Protein AF-A0A7K2YDE8-F1 (afdb_monomer)

pLDDT: mean 92.23, std 8.86, range [54.91, 98.62]

Solvent-accessible surface area (backbone atoms only — not comparable to full-atom values): 12161 Å² total; per-residue (Å²): 70,29,37,32,41,30,60,31,26,63,65,57,52,50,52,52,51,59,72,67,40,95,72,55,46,80,62,51,34,73,16,27,36,48,25,73,54,27,22,25,40,11,14,46,52,72,40,46,54,45,41,49,52,49,39,43,76,72,72,40,53,72,43,79,48,102,54,92,46,15,56,18,11,78,86,33,40,72,53,20,57,56,43,38,61,56,46,72,77,50,91,60,74,79,74,95,57,95,51,73,30,39,65,75,30,36,69,56,57,98,40,45,68,51,39,49,56,48,60,16,47,42,53,25,38,36,34,30,42,34,56,25,53,52,44,42,43,77,71,67,56,42,75,45,75,36,89,50,92,28,54,64,66,40,49,34,50,45,65,57,52,56,92,55,90,64,48,69,39,45,40,24,51,88,93,58,58,57,68,62,35,36,52,49,33,51,50,54,39,42,75,72,67,45,92,70,71,67,64,69,82,38,62,94,77,60,85,78,82,85,70,71,84,69,85,75,74,97,118

Foldseek 3Di:
DWKKKKQAAPVLLVVLQVVVDPPLQPFKDQQERLARRITMIFGDPVNVVSSQVSRVVVVIDMGTDPDPHRWQAPRCQVQLVVQLVVCVVDDDDADPDFDADQQVLGTQDRDSVSNSNSVSCNRNHHGNNLSNLVVCVVVPAAEAEADDAACSNVVSNCRSQPPHHHHYAYQHHPPDDNVVSNVVSLVSCVVVVHDDDPVVVCVPPDDDDPPPDDDDPPD

Nearest PDB structures (foldseek):
  7vee-assembly1_A  TM=9.260E-01  e=1.633E-12  Streptomyces graminofaciens
  5ydl-assembly1_A  TM=9.220E-01  e=1.157E-11  Streptomyces sp. CNQ431
  5bp1-assembly1_A  TM=8.857E-01  e=1.230E-11  Mycolicibacterium smegmatis MC2 155
  7vt1-assembly1_A  TM=8.321E-01  e=1.708E-10  Streptomyces albus subsp. albus
  4rl1-assembly1_A  TM=8.588E-01  e=8.911E-10  Streptomyces avermitilis MA-4680 = NBRC 14893

Structure (mmCIF, N/CA/C/O backbone):
data_AF-A0A7K2YDE8-F1
#
_entry.id   AF-A0A7K2YDE8-F1
#
loop_
_atom_site.group_PDB
_atom_site.id
_atom_site.type_symbol
_atom_site.label_atom_id
_atom_site.label_alt_id
_atom_site.label_comp_id
_atom_site.label_asym_id
_atom_site.label_entity_id
_atom_site.label_seq_id
_atom_site.pdbx_PDB_ins_code
_atom_site.Cartn_x
_atom_site.Cartn_y
_atom_site.Cartn_z
_atom_site.occupancy
_atom_site.B_iso_or_equiv
_atom_site.auth_seq_id
_atom_site.auth_comp_id
_atom_site.auth_asym_id
_atom_site.auth_atom_id
_atom_site.pdbx_PDB_model_num
ATOM 1 N N . GLY A 1 1 ? -1.515 12.221 16.363 1.00 86.56 1 GLY A N 1
ATOM 2 C CA . GLY A 1 1 ? -2.138 10.887 16.240 1.00 86.56 1 GLY A CA 1
ATOM 3 C C . GLY A 1 1 ? -1.062 9.851 15.997 1.00 86.56 1 GLY A C 1
ATOM 4 O O . GLY A 1 1 ? 0.064 10.243 15.720 1.00 86.56 1 GLY A O 1
ATOM 5 N N . THR A 1 2 ? -1.392 8.568 16.107 1.00 93.81 2 THR A N 1
ATOM 6 C CA . THR A 1 2 ? -0.459 7.451 15.880 1.00 93.81 2 THR A CA 1
ATOM 7 C C . THR A 1 2 ? -1.145 6.317 15.111 1.00 93.81 2 THR A C 1
ATOM 9 O O . THR A 1 2 ? -2.323 6.430 14.767 1.00 93.81 2 THR A O 1
ATOM 12 N N . MET A 1 3 ? -0.406 5.249 14.812 1.00 97.38 3 MET A N 1
ATOM 13 C CA . MET A 1 3 ? -0.888 4.079 14.079 1.00 97.38 3 MET A CA 1
ATOM 14 C C . MET A 1 3 ? -0.351 2.778 14.687 1.00 97.38 3 MET A C 1
ATOM 16 O O . MET A 1 3 ? 0.750 2.745 15.244 1.00 97.38 3 MET A O 1
ATOM 20 N N . ALA A 1 4 ? -1.093 1.684 14.519 1.00 97.50 4 ALA A N 1
ATOM 21 C CA . ALA A 1 4 ? -0.657 0.344 14.904 1.00 97.50 4 ALA A CA 1
ATOM 22 C C . ALA A 1 4 ? -1.020 -0.688 13.830 1.00 97.50 4 ALA A C 1
ATOM 24 O O . ALA A 1 4 ? -2.122 -0.673 13.288 1.00 97.50 4 ALA A O 1
ATOM 25 N N . ALA A 1 5 ? -0.090 -1.592 13.524 1.00 97.75 5 ALA A N 1
ATOM 26 C CA . ALA A 1 5 ? -0.341 -2.749 12.677 1.00 97.75 5 ALA A CA 1
ATOM 27 C C . ALA A 1 5 ? -0.925 -3.891 13.511 1.00 97.75 5 ALA A C 1
ATOM 29 O O . ALA A 1 5 ? -0.425 -4.197 14.592 1.00 97.75 5 ALA A O 1
ATOM 30 N N . VAL A 1 6 ? -1.951 -4.537 12.977 1.00 98.25 6 VAL A N 1
ATOM 31 C CA . VAL A 1 6 ? -2.693 -5.634 13.588 1.00 98.25 6 VAL A CA 1
ATOM 32 C C . VAL A 1 6 ? -2.600 -6.838 12.660 1.00 98.25 6 VAL A C 1
ATOM 34 O O . VAL A 1 6 ? -2.915 -6.737 11.473 1.00 98.25 6 VAL A O 1
ATOM 37 N N . GLY A 1 7 ? -2.145 -7.970 13.190 1.00 97.94 7 GLY A N 1
ATOM 38 C CA . GLY A 1 7 ? -2.069 -9.246 12.477 1.00 97.94 7 GLY A CA 1
ATOM 39 C C . GLY A 1 7 ? -3.437 -9.916 12.385 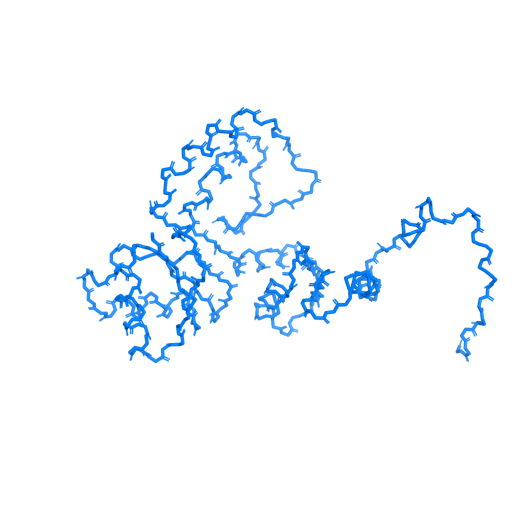1.00 97.94 7 GLY A C 1
ATOM 40 O O . GLY A 1 7 ? -3.649 -10.948 13.015 1.00 97.94 7 GLY A O 1
ATOM 41 N N . ALA A 1 8 ? -4.375 -9.277 11.688 1.00 97.69 8 ALA A N 1
ATOM 42 C CA . ALA A 1 8 ? -5.709 -9.789 11.407 1.00 97.69 8 ALA A CA 1
ATOM 43 C C . ALA A 1 8 ? -6.329 -9.093 10.182 1.00 97.69 8 ALA A C 1
ATOM 45 O O . ALA A 1 8 ? -5.904 -8.001 9.779 1.00 97.69 8 ALA A O 1
ATOM 46 N N . SER A 1 9 ? -7.369 -9.716 9.625 1.00 97.44 9 SER A N 1
ATOM 47 C CA . SER A 1 9 ? -8.207 -9.121 8.575 1.00 97.44 9 SER A CA 1
ATOM 48 C C . SER A 1 9 ? -8.927 -7.860 9.059 1.00 97.44 9 SER A C 1
ATOM 50 O O . SER A 1 9 ? -9.131 -7.658 10.260 1.00 97.44 9 SER A O 1
ATOM 52 N N . ALA A 1 10 ? -9.351 -7.018 8.117 1.00 95.62 10 ALA A N 1
ATOM 53 C CA . ALA A 1 10 ? -10.101 -5.802 8.421 1.00 95.62 10 ALA A CA 1
ATOM 54 C C . ALA A 1 10 ? -11.413 -6.125 9.153 1.00 95.62 10 ALA A C 1
ATOM 56 O O . ALA A 1 10 ? -11.802 -5.418 10.080 1.00 95.62 10 ALA A O 1
ATOM 57 N N . GLU A 1 11 ? -12.053 -7.227 8.773 1.00 95.81 11 GLU A N 1
ATOM 58 C CA . GLU A 1 11 ? -13.299 -7.728 9.340 1.00 95.81 11 GLU A CA 1
ATOM 59 C C . GLU A 1 11 ? -13.104 -8.193 10.786 1.00 95.81 11 GLU A C 1
ATOM 61 O O . GLU A 1 11 ? -13.898 -7.840 11.655 1.00 95.81 11 GLU A O 1
ATOM 66 N N . GLN A 1 12 ? -12.026 -8.932 11.072 1.00 96.62 12 GLN A N 1
ATOM 67 C CA . GLN A 1 12 ? -11.694 -9.355 12.437 1.00 96.62 12 GLN A CA 1
ATOM 68 C C . GLN A 1 12 ? -11.355 -8.165 13.337 1.00 96.62 12 GLN A C 1
ATOM 70 O O . GLN A 1 12 ? -11.790 -8.130 14.487 1.00 96.62 12 GLN A O 1
ATOM 75 N N . VAL A 1 13 ? -10.598 -7.187 12.824 1.00 96.25 13 VAL A N 1
ATOM 76 C CA . VAL A 1 13 ? -10.272 -5.964 13.570 1.00 96.25 13 VAL A CA 1
ATOM 77 C C . VAL A 1 13 ? -11.539 -5.170 13.876 1.00 96.25 13 VAL A C 1
ATOM 79 O O . VAL A 1 13 ? -11.745 -4.798 15.027 1.00 96.25 13 VAL A O 1
ATOM 82 N N . ALA A 1 14 ? -12.403 -4.949 12.882 1.00 94.19 14 ALA A N 1
ATOM 83 C CA . ALA A 1 14 ? -13.668 -4.245 13.080 1.00 94.19 14 ALA A CA 1
ATOM 84 C C . ALA A 1 14 ? -14.560 -4.968 14.100 1.00 94.19 14 ALA A C 1
ATOM 86 O O . ALA A 1 14 ? -14.991 -4.355 15.069 1.00 94.19 14 ALA A O 1
ATOM 87 N N . ALA A 1 15 ? -14.742 -6.285 13.956 1.00 93.75 15 ALA A N 1
ATOM 88 C CA . ALA A 1 15 ? -15.564 -7.075 14.869 1.00 93.75 15 ALA A CA 1
ATOM 89 C C . ALA A 1 15 ? -15.048 -7.046 16.319 1.00 93.75 15 ALA A C 1
ATOM 91 O O . ALA A 1 15 ? -15.843 -6.959 17.254 1.00 93.75 15 ALA A O 1
ATOM 92 N N . ALA A 1 16 ? -13.727 -7.104 16.519 1.00 94.12 16 ALA A N 1
ATOM 93 C CA . ALA A 1 16 ? -13.127 -7.027 17.849 1.00 94.12 16 ALA A CA 1
ATOM 94 C C . ALA A 1 16 ? -13.305 -5.641 18.491 1.00 94.12 16 ALA A C 1
ATOM 96 O O . ALA A 1 16 ? -13.538 -5.554 19.696 1.00 94.12 16 ALA A O 1
ATOM 97 N N . LEU A 1 17 ? -13.213 -4.572 17.695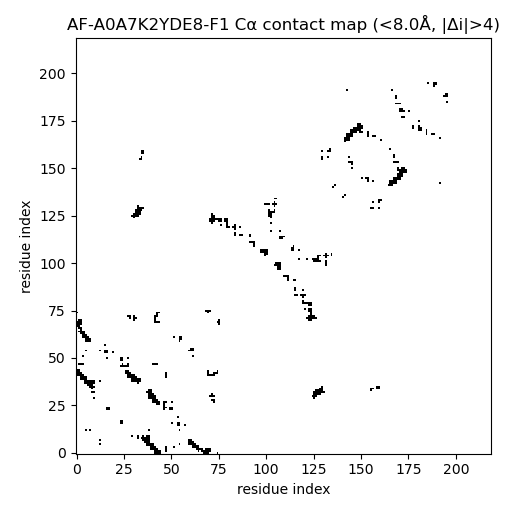 1.00 93.00 17 LEU A N 1
ATOM 98 C CA . LEU A 1 17 ? -13.468 -3.210 18.159 1.00 93.00 17 LEU A CA 1
ATOM 99 C C . LEU A 1 17 ? -14.949 -3.027 18.516 1.00 93.00 17 LEU A C 1
ATOM 101 O O . LEU A 1 17 ? -15.244 -2.638 19.644 1.00 93.00 17 LEU A O 1
ATOM 105 N N . ASP A 1 18 ? -15.864 -3.410 17.622 1.00 90.62 18 ASP A N 1
ATOM 106 C CA . ASP A 1 18 ? -17.313 -3.271 17.819 1.00 90.62 18 ASP A CA 1
ATOM 107 C C . ASP A 1 18 ? -17.811 -4.045 19.054 1.00 90.62 18 ASP A C 1
ATOM 109 O O . ASP A 1 18 ? -18.680 -3.575 19.795 1.00 90.62 18 ASP A O 1
ATOM 113 N N . ALA A 1 19 ? -17.231 -5.221 19.326 1.00 88.88 19 ALA A N 1
ATOM 114 C CA . ALA A 1 19 ? -17.563 -6.036 20.495 1.00 88.88 19 ALA A CA 1
ATOM 115 C C . ALA A 1 19 ? -17.227 -5.361 21.841 1.00 88.88 19 ALA A C 1
ATOM 117 O O . ALA A 1 19 ? -17.794 -5.745 22.866 1.00 88.88 19 ALA A O 1
ATOM 118 N N . ALA A 1 20 ? -16.347 -4.353 21.861 1.00 84.25 20 ALA A N 1
ATOM 119 C CA . ALA A 1 20 ? -16.004 -3.600 23.071 1.00 84.25 20 ALA A CA 1
ATOM 120 C C . ALA A 1 20 ? -17.074 -2.565 23.478 1.00 84.25 20 ALA A C 1
ATOM 122 O O . ALA A 1 20 ? -16.988 -1.988 24.564 1.00 84.25 20 ALA A O 1
ATOM 123 N N . GLY A 1 21 ? -18.101 -2.360 22.646 1.00 76.88 21 GLY A N 1
ATOM 124 C CA . GLY A 1 21 ? -19.258 -1.518 22.937 1.00 76.88 21 GLY A CA 1
ATOM 125 C C . GLY A 1 21 ? -19.204 -0.118 22.307 1.00 76.88 21 GLY A C 1
ATOM 126 O O . GLY A 1 21 ? -18.158 0.343 21.842 1.00 76.88 21 GLY A O 1
ATOM 127 N N . PRO A 1 22 ? -20.348 0.592 22.284 1.00 63.34 22 PRO A N 1
ATOM 128 C CA . PRO A 1 22 ? -20.464 1.893 21.635 1.00 63.34 22 PRO A CA 1
ATOM 129 C C . PRO A 1 22 ? -19.536 2.928 22.288 1.00 63.34 22 PRO A C 1
ATOM 131 O O . PRO A 1 22 ? -19.653 3.225 23.475 1.00 63.34 22 PRO A O 1
ATOM 134 N N . GLY A 1 23 ? -18.624 3.490 21.490 1.00 60.75 23 GLY A N 1
ATOM 135 C CA . GLY A 1 23 ? -17.700 4.553 21.902 1.00 60.75 23 GLY A CA 1
ATOM 136 C C . GLY A 1 23 ? -16.263 4.109 22.194 1.00 60.75 23 GLY A C 1
ATOM 137 O O . GLY A 1 23 ? -15.400 4.974 22.320 1.00 60.75 23 GLY A O 1
ATOM 138 N N . GLY A 1 24 ? -15.962 2.803 22.229 1.00 54.91 24 GLY A N 1
ATOM 139 C CA . GLY A 1 24 ? -14.609 2.299 22.530 1.00 54.91 24 GLY A CA 1
ATOM 140 C C . GLY A 1 24 ? -13.539 2.620 21.474 1.00 54.91 24 GLY A C 1
ATOM 141 O O . GLY A 1 24 ? -12.347 2.491 21.739 1.00 54.91 24 GLY A O 1
ATOM 142 N N . HIS A 1 25 ? -13.956 3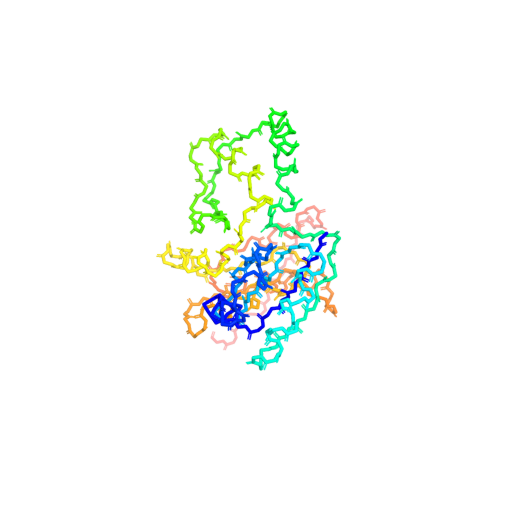.039 20.278 1.00 68.62 25 HIS A N 1
ATOM 143 C CA . HIS A 1 25 ? -13.085 3.203 19.110 1.00 68.62 25 HIS A CA 1
ATOM 144 C C . HIS A 1 25 ? -13.638 4.219 18.090 1.00 68.62 25 HIS A C 1
ATOM 146 O O . HIS A 1 25 ? -13.327 4.131 16.904 1.00 68.62 25 HIS A O 1
ATOM 152 N N . ALA A 1 26 ? -14.470 5.175 18.527 1.00 71.56 26 ALA A N 1
ATOM 153 C CA . ALA A 1 26 ? -15.163 6.117 17.633 1.00 71.56 26 ALA A CA 1
ATOM 154 C C . ALA A 1 26 ? -14.211 6.944 16.740 1.00 71.56 26 ALA A C 1
ATOM 156 O O . ALA A 1 26 ? -14.584 7.321 15.633 1.00 71.56 26 ALA A O 1
ATOM 157 N N . ASP A 1 27 ? -12.970 7.146 17.190 1.00 85.31 27 ASP A N 1
ATOM 158 C CA . ASP A 1 27 ? -11.941 7.910 16.474 1.00 85.31 27 ASP A CA 1
ATOM 159 C C . ASP A 1 27 ? -10.847 7.030 15.842 1.00 85.31 27 ASP A C 1
ATOM 161 O O . ASP A 1 27 ? -9.777 7.522 15.473 1.00 85.31 27 ASP A O 1
ATOM 165 N N . VAL A 1 28 ? -11.082 5.717 15.744 1.00 92.00 28 VAL A N 1
ATOM 166 C CA . VAL A 1 28 ? -10.146 4.760 15.146 1.00 92.00 28 VAL A CA 1
ATOM 167 C C . VAL A 1 28 ? -10.639 4.364 13.766 1.00 92.00 28 VAL A C 1
ATOM 169 O O . VAL A 1 28 ? -11.759 3.890 13.597 1.00 92.00 28 VAL A O 1
ATOM 172 N N . VAL A 1 29 ? -9.768 4.508 12.773 1.00 93.75 29 VAL A N 1
ATOM 173 C CA . VAL A 1 29 ? -10.035 4.057 11.409 1.00 93.75 29 VAL A CA 1
ATOM 174 C C . VAL A 1 29 ? -9.103 2.925 11.014 1.00 93.75 29 VAL A C 1
ATOM 176 O O . VAL A 1 29 ? -7.953 2.855 11.450 1.00 93.75 29 VAL A O 1
ATOM 179 N N . LEU A 1 30 ? -9.589 2.057 10.132 1.00 95.31 30 LEU A N 1
ATOM 180 C CA . LEU A 1 30 ? -8.797 1.014 9.488 1.00 95.31 30 LEU A CA 1
ATOM 181 C C . LEU A 1 30 ? -8.051 1.654 8.310 1.00 95.31 30 LEU A C 1
ATOM 183 O O . LEU A 1 30 ? -8.505 1.616 7.168 1.00 95.31 30 LEU A O 1
ATOM 187 N N . ALA A 1 31 ? -6.932 2.302 8.623 1.00 95.75 31 ALA A N 1
ATOM 188 C CA . ALA A 1 31 ? -6.127 3.099 7.705 1.00 95.75 31 ALA A CA 1
ATOM 189 C C . ALA A 1 31 ? -5.516 2.298 6.555 1.00 95.75 31 ALA A C 1
ATOM 191 O O . ALA A 1 31 ? -5.422 2.815 5.445 1.00 95.75 31 ALA A O 1
ATOM 192 N N . ASN A 1 32 ? -5.105 1.050 6.785 1.00 97.75 32 ASN A N 1
ATOM 193 C CA . ASN A 1 32 ? -4.554 0.219 5.719 1.00 97.75 32 ASN A CA 1
ATOM 194 C C . ASN A 1 32 ? -5.099 -1.203 5.787 1.00 97.75 32 ASN A C 1
ATOM 196 O O . ASN A 1 32 ? -5.012 -1.856 6.822 1.00 97.75 32 ASN A O 1
ATOM 200 N N . ARG A 1 33 ? -5.573 -1.710 4.652 1.00 97.50 33 ARG A N 1
ATOM 201 C CA . ARG A 1 33 ? -5.894 -3.119 4.413 1.00 97.50 33 ARG A CA 1
ATOM 202 C C . ARG A 1 33 ? -4.772 -3.697 3.553 1.00 97.50 33 ARG A C 1
ATOM 204 O O . ARG A 1 33 ? -4.839 -3.641 2.322 1.00 97.50 33 ARG A O 1
ATOM 211 N N . ASN A 1 34 ? -3.683 -4.121 4.199 1.00 97.88 34 ASN A N 1
ATOM 212 C CA . ASN A 1 34 ? -2.453 -4.485 3.489 1.00 97.88 34 ASN A CA 1
ATOM 213 C C . ASN A 1 34 ? -2.499 -5.911 2.959 1.00 97.88 34 ASN A C 1
ATOM 215 O O . ASN A 1 34 ? -2.151 -6.129 1.810 1.00 97.88 34 ASN A O 1
ATOM 219 N N . THR A 1 35 ? -2.916 -6.875 3.772 1.00 98.06 35 THR A N 1
ATOM 220 C CA . THR A 1 35 ? -3.052 -8.282 3.367 1.00 98.06 35 THR A CA 1
ATOM 221 C C . THR A 1 35 ? -4.325 -8.858 3.987 1.00 98.06 35 THR A C 1
ATOM 223 O O . THR A 1 35 ? -4.904 -8.203 4.862 1.00 98.06 35 THR A O 1
ATOM 226 N N . PRO A 1 36 ? -4.775 -10.062 3.587 1.00 96.94 36 PRO A N 1
ATOM 227 C CA . PRO A 1 36 ? -5.918 -10.706 4.236 1.00 96.94 36 PRO A CA 1
ATOM 228 C C . PRO A 1 36 ? -5.718 -10.907 5.751 1.00 96.94 36 PRO A C 1
ATOM 230 O O . PRO A 1 36 ? -6.685 -10.941 6.499 1.00 96.94 36 PRO A O 1
ATOM 233 N N . GLU A 1 37 ? -4.472 -10.965 6.221 1.00 97.06 37 GLU A N 1
ATOM 234 C CA . GLU A 1 37 ? -4.096 -11.166 7.624 1.00 97.06 37 GLU A CA 1
ATOM 235 C C . GLU A 1 37 ? -3.410 -9.943 8.258 1.00 97.06 37 GLU A C 1
ATOM 237 O O . GLU A 1 37 ? -2.843 -10.057 9.345 1.00 97.06 37 GLU A O 1
ATOM 242 N N . GLN A 1 38 ? -3.411 -8.773 7.607 1.00 98.19 38 GLN A N 1
ATOM 243 C CA . GLN A 1 38 ? -2.769 -7.575 8.151 1.00 98.19 38 GLN A CA 1
ATOM 244 C C . GLN A 1 38 ? -3.569 -6.306 7.866 1.00 98.19 38 GLN A C 1
ATOM 246 O O . GLN A 1 38 ? -3.664 -5.837 6.727 1.00 98.19 38 GLN A O 1
ATOM 251 N N . THR A 1 39 ? -3.957 -5.621 8.941 1.00 98.31 39 THR A N 1
ATOM 252 C CA . THR A 1 39 ? -4.658 -4.328 8.921 1.00 98.31 39 THR A CA 1
ATOM 253 C C . THR A 1 39 ? -3.907 -3.300 9.766 1.00 98.31 39 THR A C 1
ATOM 255 O O . THR A 1 39 ? -3.280 -3.654 10.755 1.00 98.31 39 THR A O 1
ATOM 258 N N . VAL A 1 40 ? -3.940 -2.021 9.400 1.00 98.00 40 VAL A N 1
ATOM 259 C CA . VAL A 1 40 ? -3.400 -0.926 10.220 1.00 98.00 40 VAL A CA 1
ATOM 260 C C . VAL A 1 40 ? -4.548 -0.079 10.739 1.00 98.00 40 VAL A C 1
ATOM 262 O O . VAL A 1 40 ? -5.402 0.341 9.961 1.00 98.00 40 VAL A O 1
ATOM 265 N N . VAL A 1 41 ? -4.536 0.200 12.039 1.00 97.06 41 VAL A N 1
ATOM 266 C CA . VAL A 1 41 ? -5.436 1.156 12.686 1.00 97.06 41 VAL A CA 1
ATOM 267 C C . VAL A 1 41 ? -4.742 2.504 12.873 1.00 97.06 41 VAL A C 1
ATOM 269 O O . VAL A 1 41 ? -3.531 2.557 13.102 1.00 97.06 41 VAL A O 1
ATOM 272 N N . SER A 1 42 ? -5.494 3.597 12.760 1.00 96.38 42 SER A N 1
ATOM 273 C CA . SER A 1 42 ? -4.990 4.976 12.826 1.00 96.38 42 SER A CA 1
ATOM 274 C C . SER A 1 42 ? -5.988 5.897 13.521 1.00 96.38 42 SER A C 1
ATOM 276 O O . SER A 1 42 ? -7.196 5.721 13.370 1.00 96.38 42 SER A O 1
ATOM 278 N N . GLY A 1 43 ? -5.493 6.859 14.301 1.00 94.62 43 GLY A N 1
ATOM 279 C CA . GLY A 1 43 ? -6.344 7.788 15.044 1.00 94.62 43 GLY A CA 1
ATOM 280 C C . GLY A 1 43 ? -5.597 8.617 16.097 1.00 94.62 43 GLY A C 1
ATOM 281 O O . GLY A 1 43 ? -4.357 8.646 16.137 1.00 94.62 43 GLY A O 1
ATOM 282 N N . PRO A 1 44 ? -6.326 9.335 16.970 1.00 92.56 44 PRO A N 1
ATOM 283 C CA . PRO A 1 44 ? -5.752 9.985 18.145 1.00 92.56 44 PRO A CA 1
ATOM 284 C C . PRO A 1 44 ? -4.978 8.989 19.021 1.00 92.56 44 PRO A C 1
ATOM 286 O O . PRO A 1 44 ? -5.353 7.825 19.120 1.00 92.56 44 PRO A O 1
ATOM 289 N N . GLY A 1 45 ? -3.905 9.448 19.677 1.00 91.88 45 GLY A N 1
ATOM 290 C CA . GLY A 1 45 ? -3.047 8.593 20.517 1.00 91.88 45 GLY A CA 1
ATOM 291 C C . GLY A 1 45 ? -3.834 7.768 21.544 1.00 91.88 45 GLY A C 1
ATOM 292 O O . GLY A 1 45 ? -3.791 6.543 21.466 1.00 91.88 45 GLY A O 1
ATOM 293 N N . PRO A 1 46 ? -4.649 8.412 22.403 1.00 91.69 46 PRO A N 1
ATOM 294 C CA . PRO A 1 46 ? -5.467 7.704 23.390 1.00 91.69 46 PRO A CA 1
ATOM 295 C C . PRO A 1 46 ? -6.447 6.691 22.778 1.00 91.69 46 PRO A C 1
ATOM 297 O O . PRO A 1 46 ? -6.671 5.625 23.344 1.00 91.69 46 PRO A O 1
ATOM 300 N N . ALA A 1 47 ? -7.004 6.989 21.599 1.00 92.50 47 ALA A N 1
ATOM 301 C CA . ALA A 1 47 ? -7.920 6.082 20.908 1.00 92.50 47 ALA A CA 1
ATOM 302 C C . ALA A 1 47 ? -7.192 4.833 20.378 1.00 92.50 47 ALA A C 1
ATOM 304 O O . ALA A 1 47 ? -7.715 3.724 20.468 1.00 92.50 47 ALA A O 1
ATOM 305 N N . ILE A 1 48 ? -5.963 4.989 19.874 1.00 94.56 48 ILE A N 1
ATOM 306 C CA . ILE A 1 48 ? -5.144 3.861 19.409 1.00 94.56 48 ILE A CA 1
ATOM 307 C C . ILE A 1 48 ? -4.597 3.031 20.568 1.00 94.56 48 ILE A C 1
ATOM 309 O O . ILE A 1 48 ? -4.507 1.810 20.442 1.00 94.56 48 ILE A O 1
ATOM 313 N N . GLU A 1 49 ? -4.279 3.649 21.702 1.00 93.00 49 GLU A N 1
ATOM 314 C CA . GLU A 1 49 ? -3.928 2.929 22.931 1.00 93.00 49 GLU A CA 1
ATOM 315 C C . GLU A 1 49 ? -5.096 2.054 23.410 1.00 93.00 49 GLU A C 1
ATOM 317 O O . GLU A 1 49 ? -4.911 0.856 23.638 1.00 93.00 49 GLU A O 1
ATOM 322 N N . ALA A 1 50 ? -6.311 2.613 23.465 1.00 92.81 50 ALA A N 1
ATOM 323 C CA . ALA A 1 50 ? -7.521 1.869 23.814 1.00 92.81 50 ALA A CA 1
ATOM 324 C C . ALA A 1 50 ? -7.803 0.723 22.826 1.00 92.81 50 ALA A C 1
ATOM 326 O O . ALA A 1 50 ? -7.990 -0.422 23.242 1.00 92.81 50 ALA A O 1
ATOM 327 N N . ALA A 1 51 ? -7.749 0.995 21.518 1.00 94.31 51 ALA A N 1
ATOM 328 C CA . ALA A 1 51 ? -7.920 -0.029 20.488 1.00 94.31 51 ALA A CA 1
ATOM 329 C C . ALA A 1 51 ? -6.860 -1.132 20.583 1.00 94.31 51 ALA A C 1
ATOM 331 O O . ALA A 1 51 ? -7.185 -2.309 20.465 1.00 94.31 51 ALA A O 1
ATOM 332 N N . THR A 1 52 ? -5.600 -0.781 20.847 1.00 95.06 52 THR A N 1
ATOM 333 C CA . THR A 1 52 ? -4.518 -1.760 21.018 1.00 95.06 52 THR A CA 1
ATOM 334 C C . THR A 1 52 ? -4.794 -2.691 22.196 1.00 95.06 52 THR A C 1
ATOM 336 O O . THR A 1 52 ? -4.604 -3.901 22.064 1.00 95.06 52 THR A O 1
ATOM 339 N N . ALA A 1 53 ? -5.286 -2.163 23.321 1.00 94.56 53 ALA A N 1
ATOM 340 C CA . ALA A 1 53 ? -5.661 -2.971 24.479 1.00 94.56 53 ALA A CA 1
ATOM 341 C C . ALA A 1 53 ? -6.821 -3.930 24.159 1.00 94.56 53 ALA A C 1
ATOM 343 O O . ALA A 1 53 ? -6.726 -5.118 24.467 1.00 94.56 53 ALA A O 1
ATOM 344 N N . ILE A 1 54 ? -7.870 -3.443 23.485 1.00 94.69 54 ILE A N 1
ATOM 345 C CA . ILE A 1 54 ? -9.021 -4.253 23.050 1.00 94.69 54 ILE A CA 1
ATOM 346 C C . ILE A 1 54 ? -8.569 -5.388 22.122 1.00 94.69 54 ILE A C 1
ATOM 348 O O . ILE A 1 54 ? -8.868 -6.556 22.365 1.00 94.69 54 ILE A O 1
ATOM 352 N N . LEU A 1 55 ? -7.802 -5.059 21.081 1.00 95.81 55 LEU A N 1
ATOM 353 C CA . LEU A 1 55 ? -7.347 -6.020 20.074 1.00 95.81 55 LEU A CA 1
ATOM 354 C C . LEU A 1 55 ? -6.397 -7.067 20.671 1.00 95.81 55 LEU A C 1
ATOM 356 O O . LEU A 1 55 ? -6.496 -8.249 20.346 1.00 95.81 55 LEU A O 1
ATOM 360 N N . THR A 1 56 ? -5.523 -6.654 21.592 1.00 96.56 56 THR A N 1
ATOM 361 C CA . THR A 1 56 ? -4.637 -7.576 22.319 1.00 96.56 56 THR A CA 1
ATOM 362 C C . THR A 1 56 ? -5.438 -8.504 23.234 1.00 96.56 56 THR A C 1
ATOM 364 O O . THR A 1 56 ? -5.174 -9.704 23.269 1.00 96.56 56 THR A O 1
ATOM 367 N N . ALA A 1 57 ? -6.451 -7.987 23.942 1.00 95.62 57 ALA A N 1
ATOM 368 C CA . ALA A 1 57 ? -7.337 -8.797 24.781 1.00 95.62 57 ALA A CA 1
ATOM 369 C C . ALA A 1 57 ? -8.165 -9.805 23.962 1.00 95.62 57 ALA A C 1
ATOM 371 O O . ALA A 1 57 ? -8.471 -10.890 24.452 1.00 95.62 57 ALA A O 1
ATOM 372 N N . ALA A 1 58 ? -8.459 -9.484 22.699 1.00 94.88 58 ALA A N 1
ATOM 373 C CA . ALA A 1 58 ? -9.066 -10.396 21.731 1.00 94.88 58 ALA A CA 1
ATOM 374 C C . ALA A 1 58 ? -8.080 -11.434 21.145 1.00 94.88 58 ALA A C 1
ATOM 376 O O . ALA A 1 58 ? -8.457 -12.222 20.279 1.00 94.88 58 ALA A O 1
ATOM 377 N N . GLY A 1 59 ? -6.820 -11.451 21.599 1.00 97.00 59 GLY A N 1
ATOM 378 C CA . GLY A 1 59 ? -5.793 -12.401 21.164 1.00 97.00 59 GLY A CA 1
ATOM 379 C C . GLY A 1 59 ? -5.106 -12.043 19.844 1.00 97.00 59 GLY A C 1
ATOM 380 O O . GLY A 1 59 ? -4.388 -12.875 19.290 1.00 97.00 59 GLY A O 1
ATOM 381 N N . LEU A 1 60 ? -5.307 -10.828 19.324 1.00 97.75 60 LEU A N 1
ATOM 382 C CA . LEU A 1 60 ? -4.689 -10.385 18.076 1.00 97.75 60 LEU A CA 1
ATOM 383 C C . LEU A 1 60 ? -3.289 -9.815 18.328 1.00 97.75 60 LEU A C 1
ATOM 385 O O . LEU A 1 60 ? -3.047 -9.102 19.302 1.00 97.75 60 LEU A O 1
ATOM 389 N N . SER A 1 61 ? -2.360 -10.086 17.410 1.00 97.75 61 SER A N 1
ATOM 390 C CA . SER A 1 61 ? -1.028 -9.475 17.439 1.00 97.75 61 SER A CA 1
ATOM 391 C C . SER A 1 61 ? -1.124 -8.001 17.054 1.00 97.75 61 SER A C 1
ATOM 393 O O . SER A 1 61 ? -1.561 -7.693 15.946 1.00 97.75 61 SER A O 1
ATOM 395 N N . VAL A 1 62 ? -0.643 -7.097 17.909 1.00 97.94 62 VAL A N 1
ATOM 396 C CA . VAL A 1 62 ? -0.620 -5.651 17.645 1.00 97.94 62 VAL A CA 1
ATOM 397 C C . VAL A 1 62 ? 0.798 -5.104 17.794 1.00 97.94 62 VAL A C 1
ATOM 399 O O . VAL A 1 62 ? 1.514 -5.437 18.735 1.00 97.94 62 VAL A O 1
ATOM 402 N N . ARG A 1 63 ? 1.214 -4.240 16.866 1.00 97.44 63 ARG A N 1
ATOM 403 C CA . ARG A 1 63 ? 2.523 -3.580 16.872 1.00 97.44 63 ARG A CA 1
ATOM 404 C C . ARG A 1 63 ? 2.379 -2.099 16.548 1.00 97.44 63 ARG A C 1
ATOM 406 O O . ARG A 1 63 ? 1.936 -1.745 15.457 1.00 97.44 63 ARG A O 1
ATOM 413 N N . ALA A 1 64 ? 2.826 -1.236 17.457 1.00 96.12 64 ALA A N 1
ATOM 414 C CA . ALA A 1 64 ? 2.900 0.200 17.207 1.00 96.12 64 ALA A CA 1
ATOM 415 C C . ALA A 1 64 ? 3.816 0.511 16.010 1.00 96.12 64 ALA A C 1
ATOM 417 O O . ALA A 1 64 ? 4.863 -0.122 15.822 1.00 96.12 64 ALA A O 1
ATOM 418 N N . LEU A 1 65 ? 3.420 1.486 15.193 1.00 94.81 65 LEU A N 1
ATOM 419 C CA . LEU A 1 65 ? 4.211 1.945 14.058 1.00 94.81 65 LEU A CA 1
ATOM 420 C C . LEU A 1 65 ? 4.981 3.221 14.434 1.00 94.81 65 LEU A C 1
ATOM 422 O O . LEU A 1 65 ? 4.385 4.132 15.008 1.00 94.81 65 LEU A O 1
ATOM 426 N N . PRO A 1 66 ? 6.284 3.323 14.104 1.00 91.00 66 PRO A N 1
ATOM 427 C CA . PRO A 1 66 ? 7.086 4.512 14.385 1.00 91.00 66 PRO A CA 1
ATOM 428 C C . PRO A 1 66 ? 6.777 5.612 13.360 1.00 91.00 66 PRO A C 1
ATOM 430 O O . PRO A 1 66 ? 7.572 5.895 12.467 1.00 91.00 66 PRO A O 1
ATOM 433 N N . VAL A 1 67 ? 5.586 6.200 13.455 1.00 88.94 67 VAL A N 1
ATOM 434 C CA . VAL A 1 67 ? 5.102 7.246 12.547 1.00 88.94 67 VAL A CA 1
ATOM 435 C C . VAL A 1 67 ? 4.865 8.550 13.295 1.00 88.94 67 VAL A C 1
ATOM 437 O O . VAL A 1 67 ? 4.456 8.560 14.453 1.00 88.94 67 VAL A O 1
ATOM 440 N N . ALA A 1 68 ? 5.100 9.669 12.612 1.00 85.00 68 ALA A N 1
ATOM 441 C CA . ALA A 1 68 ? 4.914 10.999 13.188 1.00 85.00 68 ALA A CA 1
ATOM 442 C C . ALA A 1 68 ? 3.435 11.419 13.289 1.00 85.00 68 ALA A C 1
ATOM 444 O O . ALA A 1 68 ? 3.115 12.376 13.992 1.00 85.00 68 ALA A O 1
ATOM 445 N N . CYS A 1 69 ? 2.530 10.747 12.566 1.00 85.94 69 CYS A N 1
ATOM 446 C CA . CYS A 1 69 ? 1.122 11.120 12.510 1.00 85.94 69 CYS A CA 1
ATOM 447 C C . CYS A 1 69 ? 0.196 9.923 12.239 1.00 85.94 69 CYS A C 1
ATOM 449 O O . CYS A 1 69 ? 0.631 8.860 11.803 1.00 85.94 69 CYS A O 1
ATOM 451 N N . ALA A 1 70 ? -1.100 10.135 12.467 1.00 89.25 70 ALA A N 1
ATOM 452 C CA . ALA A 1 70 ? -2.182 9.211 12.144 1.00 89.25 70 ALA A CA 1
ATOM 453 C C . ALA A 1 70 ? -2.601 9.371 10.674 1.00 89.25 70 ALA A C 1
ATOM 455 O O . ALA A 1 70 ? -3.633 9.973 10.374 1.00 89.25 70 ALA A O 1
ATOM 456 N N . PHE A 1 71 ? -1.777 8.876 9.750 1.00 88.62 71 PHE A N 1
ATOM 457 C CA . PHE A 1 71 ? -2.085 8.918 8.317 1.00 88.62 71 PHE A CA 1
ATOM 458 C C . PHE A 1 71 ? -3.367 8.148 7.987 1.00 88.62 71 PHE A C 1
ATOM 460 O O . PHE A 1 71 ? -3.772 7.262 8.745 1.00 88.62 71 PHE A O 1
ATOM 467 N N . HIS A 1 72 ? -3.993 8.490 6.856 1.00 89.81 72 HIS A N 1
ATOM 468 C CA . HIS A 1 72 ? -5.209 7.833 6.366 1.00 89.81 72 HIS A CA 1
ATOM 469 C C . HIS A 1 72 ? -6.347 7.848 7.397 1.00 89.81 72 HIS A C 1
ATOM 471 O O . HIS A 1 72 ? -7.084 6.873 7.538 1.00 89.81 72 HIS A O 1
ATOM 477 N N . SER A 1 73 ? -6.441 8.945 8.158 1.00 88.19 73 SER A N 1
ATOM 478 C CA . SER A 1 73 ? -7.477 9.173 9.162 1.00 88.19 73 SER A CA 1
ATOM 479 C C . SER A 1 73 ? -7.995 10.613 9.132 1.00 88.19 73 SER A C 1
ATOM 481 O O . SER A 1 73 ? -7.298 11.506 8.635 1.00 88.19 73 SER A O 1
ATOM 483 N N . PRO A 1 74 ? -9.169 10.884 9.735 1.00 85.50 74 PRO A N 1
ATOM 484 C CA . PRO A 1 74 ? -9.693 12.243 9.868 1.00 85.50 74 PRO A CA 1
ATOM 485 C C . PRO A 1 74 ? -8.726 13.219 10.556 1.00 85.50 74 PRO A C 1
ATOM 487 O O . PRO A 1 74 ? -8.790 14.418 10.302 1.00 85.50 74 PRO A O 1
ATOM 490 N N . VAL A 1 75 ? -7.778 12.723 11.365 1.00 85.00 75 VAL A N 1
ATOM 491 C CA . VAL A 1 75 ? -6.752 13.543 12.036 1.00 85.00 75 VAL A CA 1
ATOM 492 C C . VAL A 1 75 ? -5.903 14.334 11.034 1.00 85.00 75 VAL A C 1
ATOM 494 O O . VAL A 1 75 ? -5.441 15.427 11.354 1.00 85.00 75 VAL A O 1
ATOM 497 N N . VAL A 1 76 ? -5.702 13.809 9.822 1.00 86.44 76 VAL A N 1
ATOM 498 C CA . VAL A 1 76 ? -4.929 14.468 8.757 1.00 86.44 76 VAL A CA 1
ATOM 499 C C . VAL A 1 76 ? -5.810 15.068 7.657 1.00 86.44 76 VAL A C 1
ATOM 501 O O . VAL A 1 76 ? -5.287 15.492 6.631 1.00 86.44 76 VAL A O 1
ATOM 504 N N . ALA A 1 77 ? -7.130 15.160 7.855 1.00 85.62 77 ALA A N 1
ATOM 505 C CA . ALA A 1 77 ? -8.053 15.679 6.841 1.00 85.62 77 ALA A CA 1
ATOM 506 C C . ALA A 1 77 ? -7.718 17.117 6.407 1.00 85.62 77 ALA A C 1
ATOM 508 O O . ALA A 1 77 ? -7.739 17.414 5.217 1.00 85.62 77 ALA A O 1
ATOM 509 N N . ALA A 1 78 ? -7.297 17.983 7.335 1.00 88.12 78 ALA A N 1
ATOM 510 C CA . ALA A 1 78 ? -6.883 19.353 7.008 1.00 88.12 78 ALA A CA 1
ATOM 511 C C . ALA A 1 78 ? -5.640 19.410 6.089 1.00 88.12 78 ALA A C 1
ATOM 513 O O . ALA A 1 78 ? -5.447 20.368 5.338 1.00 88.12 78 ALA A O 1
ATOM 514 N N . ALA A 1 79 ? -4.802 18.365 6.095 1.00 88.88 79 ALA A N 1
ATOM 515 C CA . ALA A 1 79 ? -3.670 18.273 5.178 1.00 88.88 79 ALA A CA 1
ATOM 516 C C . ALA A 1 79 ? -4.122 18.034 3.727 1.00 88.88 79 ALA A C 1
ATOM 518 O O . ALA A 1 79 ? -3.392 18.404 2.809 1.00 88.88 79 ALA A O 1
ATOM 519 N N . ALA A 1 80 ? -5.319 17.474 3.504 1.00 90.31 80 ALA A N 1
ATOM 520 C CA . ALA A 1 80 ? -5.867 17.271 2.165 1.00 90.31 80 ALA A CA 1
ATOM 521 C C . ALA A 1 80 ? -6.148 18.604 1.455 1.00 90.31 80 ALA A C 1
ATOM 523 O O . ALA A 1 80 ? -5.868 18.721 0.267 1.00 90.31 80 ALA A O 1
ATOM 524 N N . GLU A 1 81 ? -6.631 19.624 2.173 1.00 91.44 81 GLU A N 1
ATOM 525 C CA . GLU A 1 81 ? -6.859 20.968 1.616 1.00 91.44 81 GLU A CA 1
ATOM 526 C C . GLU A 1 81 ? -5.540 21.648 1.239 1.00 91.44 81 GLU A C 1
ATOM 528 O O . GLU A 1 81 ? -5.393 22.178 0.138 1.00 91.44 81 GLU A O 1
ATOM 533 N N . THR A 1 82 ? -4.546 21.563 2.128 1.00 93.44 82 THR A N 1
ATOM 534 C CA . THR A 1 82 ? -3.193 22.077 1.861 1.00 93.44 82 THR A CA 1
ATOM 535 C C . THR A 1 82 ? -2.574 21.386 0.645 1.00 93.44 82 THR A C 1
ATOM 537 O O . THR A 1 82 ? -2.013 22.045 -0.232 1.00 93.44 82 THR A O 1
ATOM 540 N N . LEU A 1 83 ? -2.700 20.058 0.566 1.00 94.19 83 LEU A N 1
ATOM 541 C CA . LEU A 1 83 ? -2.212 19.278 -0.563 1.00 94.19 83 LEU A CA 1
ATOM 542 C C . LEU A 1 83 ? -2.972 19.621 -1.849 1.00 94.19 83 LEU A C 1
ATOM 544 O O . LEU A 1 83 ? -2.337 19.772 -2.885 1.00 94.19 83 LEU A O 1
ATOM 548 N N . ALA A 1 84 ? -4.295 19.798 -1.796 1.00 93.94 84 ALA A N 1
ATOM 549 C CA . ALA A 1 84 ? -5.092 20.216 -2.947 1.00 93.94 84 ALA A CA 1
ATOM 550 C C . ALA A 1 84 ? -4.598 21.557 -3.507 1.00 93.94 84 ALA A C 1
ATOM 552 O O . ALA A 1 84 ? -4.315 21.651 -4.700 1.00 93.94 84 ALA A O 1
ATOM 553 N N . ALA A 1 85 ? -4.412 22.559 -2.641 1.00 94.94 85 ALA A N 1
ATOM 554 C CA . ALA A 1 85 ? -3.913 23.874 -3.035 1.00 94.94 85 ALA A CA 1
ATOM 555 C C . ALA A 1 85 ? -2.503 23.807 -3.643 1.00 94.94 85 ALA A C 1
ATOM 557 O O . ALA A 1 85 ? -2.238 24.437 -4.666 1.00 94.94 85 ALA A O 1
ATOM 558 N N . ALA A 1 86 ? -1.604 23.011 -3.056 1.00 95.81 86 ALA A N 1
ATOM 559 C CA . ALA A 1 86 ? -0.272 22.796 -3.615 1.00 95.81 86 ALA A CA 1
ATOM 560 C C . ALA A 1 86 ? -0.343 22.101 -4.982 1.00 95.81 86 ALA A C 1
ATOM 562 O O . ALA A 1 86 ? 0.344 22.506 -5.921 1.00 95.81 86 ALA A O 1
ATOM 563 N N . LEU A 1 87 ? -1.210 21.095 -5.117 1.00 95.81 87 LEU A N 1
ATOM 564 C CA . LEU A 1 87 ? -1.390 20.382 -6.368 1.00 95.81 87 LEU A CA 1
ATOM 565 C C . LEU A 1 87 ? -1.908 21.307 -7.470 1.00 95.81 87 LEU A C 1
ATOM 567 O O . LEU A 1 87 ? -1.475 21.114 -8.592 1.00 95.81 87 LEU A O 1
ATOM 571 N N . GLU A 1 88 ? -2.738 22.323 -7.208 1.00 95.12 88 GLU A N 1
ATOM 572 C CA . GLU A 1 88 ? -3.179 23.272 -8.255 1.00 95.12 88 GLU A CA 1
ATOM 573 C C . GLU A 1 88 ? -2.024 23.969 -8.990 1.00 95.12 88 GLU A C 1
ATOM 575 O O . GLU A 1 88 ? -2.154 24.321 -10.160 1.00 95.12 88 GLU A O 1
ATOM 580 N N . THR A 1 89 ? -0.867 24.115 -8.341 1.00 95.56 89 THR A N 1
ATOM 581 C CA . THR A 1 89 ? 0.338 24.694 -8.958 1.00 95.56 89 THR A CA 1
ATOM 582 C C . THR A 1 89 ? 1.150 23.700 -9.794 1.00 95.56 89 THR A C 1
ATOM 584 O O . THR A 1 89 ? 2.112 24.087 -10.456 1.00 95.56 89 THR A O 1
ATOM 587 N N . VAL A 1 90 ? 0.772 22.420 -9.779 1.00 96.06 90 VAL A N 1
ATOM 588 C CA . VAL A 1 90 ? 1.445 21.334 -10.495 1.00 96.06 90 VAL A CA 1
ATOM 589 C C . VAL A 1 90 ? 0.682 21.008 -11.775 1.00 96.06 90 VAL A C 1
ATOM 591 O O . VAL A 1 90 ? -0.518 20.702 -11.749 1.00 96.06 90 VAL A O 1
ATOM 594 N N . ASP A 1 91 ? 1.404 21.010 -12.895 1.00 94.94 91 ASP A N 1
ATOM 595 C CA . ASP A 1 91 ? 0.894 20.511 -14.168 1.00 94.94 91 ASP A CA 1
ATOM 596 C C . ASP A 1 91 ? 0.791 18.978 -14.122 1.00 94.94 91 ASP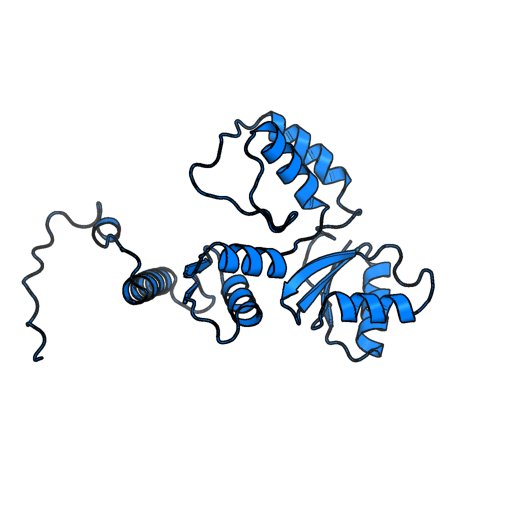 A C 1
ATOM 598 O O . ASP A 1 91 ? 1.797 18.266 -14.051 1.00 94.94 91 ASP A O 1
ATOM 602 N N . ILE A 1 92 ? -0.442 18.467 -14.092 1.00 94.62 92 ILE A N 1
ATOM 603 C CA . ILE A 1 92 ? -0.733 17.032 -14.039 1.00 94.62 92 ILE A CA 1
ATOM 604 C C . ILE A 1 92 ? -1.198 16.588 -15.422 1.00 94.62 92 ILE A C 1
ATOM 606 O O . ILE A 1 92 ? -2.315 16.876 -15.847 1.00 94.62 92 ILE A O 1
ATOM 610 N N . GLY A 1 93 ? -0.343 15.834 -16.108 1.00 93.88 93 GLY A N 1
ATOM 611 C CA . GLY A 1 93 ? -0.689 15.172 -17.361 1.00 93.88 93 GLY A CA 1
ATOM 612 C C . GLY A 1 93 ? -1.448 13.860 -17.154 1.00 93.88 93 GLY A C 1
ATOM 613 O O . GLY A 1 93 ? -1.455 13.274 -16.070 1.00 93.88 93 GLY A O 1
ATOM 614 N N . LEU A 1 94 ? -2.051 13.357 -18.233 1.00 95.06 94 LEU A N 1
ATOM 615 C CA . LEU A 1 94 ? -2.621 12.012 -18.239 1.00 95.06 94 LEU A CA 1
ATOM 616 C C . LEU A 1 94 ? -1.512 10.952 -18.201 1.00 95.06 94 LEU A C 1
ATOM 618 O O . LEU A 1 94 ? -0.490 11.093 -18.885 1.00 95.06 94 LEU A O 1
ATOM 622 N N . PRO A 1 95 ? -1.695 9.869 -17.430 1.00 92.38 95 PRO A N 1
ATOM 623 C CA . PRO A 1 95 ? -0.671 8.853 -17.304 1.00 92.38 95 PRO A CA 1
ATOM 624 C C . PRO A 1 95 ? -0.565 8.034 -18.598 1.00 92.38 95 PRO A C 1
ATOM 626 O O . PRO A 1 95 ? -1.554 7.536 -19.131 1.00 92.38 95 PRO A O 1
ATOM 629 N N . ARG A 1 96 ? 0.664 7.858 -19.099 1.00 94.12 96 ARG A N 1
ATOM 630 C CA . ARG A 1 96 ? 0.947 7.033 -20.294 1.00 94.12 96 ARG A CA 1
ATOM 631 C C . ARG A 1 96 ? 0.821 5.528 -20.036 1.00 94.12 96 ARG A C 1
ATOM 633 O O . ARG A 1 96 ? 0.760 4.747 -20.978 1.00 94.12 96 ARG A O 1
ATOM 640 N N . LEU A 1 97 ? 0.824 5.130 -18.767 1.00 93.69 97 LEU A N 1
ATOM 641 C CA . LEU A 1 97 ? 0.654 3.758 -18.298 1.00 93.69 97 LEU A CA 1
ATOM 642 C C . LEU A 1 97 ? -0.480 3.725 -17.270 1.00 93.69 97 LEU A C 1
ATOM 644 O O . LEU A 1 97 ? -0.683 4.724 -16.583 1.00 93.69 97 LEU A O 1
ATOM 648 N N . PRO A 1 98 ? -1.207 2.607 -17.108 1.00 94.62 98 PRO A N 1
ATOM 649 C CA . PRO A 1 98 ? -2.225 2.504 -16.071 1.00 94.62 98 PRO A CA 1
ATOM 650 C C . PRO A 1 98 ? -1.636 2.761 -14.677 1.00 94.62 98 PRO A C 1
ATOM 652 O O . PRO A 1 98 ? -0.734 2.048 -14.242 1.00 94.62 98 PRO A O 1
ATOM 655 N N . VAL A 1 99 ? -2.177 3.750 -13.964 1.00 96.94 99 VAL A N 1
ATOM 656 C CA . VAL A 1 99 ? -1.845 4.017 -12.558 1.00 96.94 99 VAL A CA 1
ATOM 657 C C . VAL A 1 99 ? -3.013 3.554 -11.704 1.00 96.94 99 VAL A C 1
ATOM 659 O O . VAL A 1 99 ? -4.162 3.900 -11.978 1.00 96.94 99 VAL A O 1
ATOM 662 N N . TRP A 1 100 ? -2.724 2.765 -10.676 1.00 97.56 100 TRP A N 1
ATOM 663 C CA . TRP A 1 100 ? -3.721 2.257 -9.741 1.00 97.56 100 TRP A CA 1
ATOM 664 C C . TRP A 1 100 ? -3.722 3.095 -8.467 1.00 97.56 100 TRP A C 1
ATOM 666 O O . TRP A 1 100 ? -2.671 3.501 -7.982 1.00 97.56 100 TRP A O 1
ATOM 676 N N . SER A 1 101 ? -4.903 3.342 -7.916 1.00 97.19 101 SER A N 1
ATOM 677 C CA . SER A 1 101 ? -5.084 4.075 -6.671 1.00 97.19 101 SER A CA 1
ATOM 678 C C . SER A 1 101 ? -5.351 3.118 -5.521 1.00 97.19 101 SER A C 1
ATOM 680 O O . SER A 1 101 ? -6.283 2.315 -5.567 1.00 9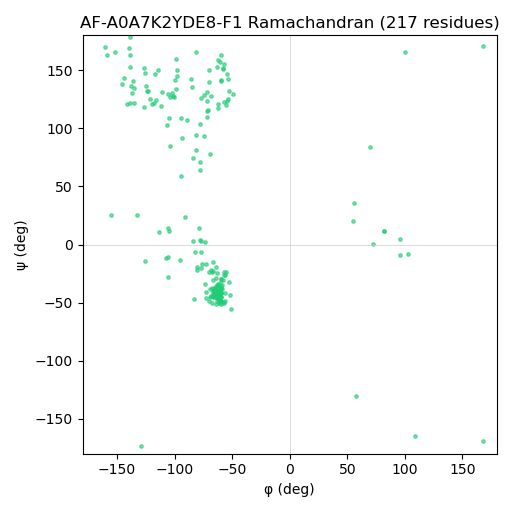7.19 101 SER A O 1
ATOM 682 N N . ASN A 1 102 ? -4.578 3.265 -4.449 1.00 95.19 102 ASN A N 1
ATOM 683 C CA . ASN A 1 102 ? -4.798 2.536 -3.204 1.00 95.19 102 ASN A CA 1
ATOM 684 C C . ASN A 1 102 ? -6.106 2.959 -2.524 1.00 95.19 102 ASN A C 1
ATOM 686 O O . ASN A 1 102 ? -6.665 2.199 -1.750 1.00 95.19 102 ASN A O 1
ATOM 690 N N . THR A 1 103 ? -6.614 4.152 -2.816 1.00 95.75 103 THR A N 1
ATOM 691 C CA . THR A 1 103 ? -7.873 4.655 -2.268 1.00 95.75 103 THR A CA 1
ATOM 692 C C . THR A 1 103 ? -9.081 3.958 -2.891 1.00 95.75 103 THR A C 1
ATOM 694 O O . THR A 1 103 ? -10.013 3.553 -2.199 1.00 95.75 103 THR A O 1
ATOM 697 N N . THR A 1 104 ? -9.098 3.814 -4.219 1.00 97.00 104 THR A N 1
ATOM 698 C CA . THR A 1 104 ? -10.248 3.232 -4.930 1.00 97.00 104 THR A CA 1
ATOM 699 C C . THR A 1 104 ? -10.093 1.738 -5.192 1.00 97.00 104 THR A C 1
ATOM 701 O O . THR A 1 104 ? -11.081 1.100 -5.554 1.00 97.00 104 THR A O 1
ATOM 704 N N . ALA A 1 105 ? -8.885 1.188 -5.012 1.00 97.31 105 ALA A N 1
ATOM 705 C CA . ALA A 1 105 ? -8.482 -0.134 -5.499 1.00 97.31 105 ALA A CA 1
ATOM 706 C C . ALA A 1 105 ? -8.693 -0.311 -7.019 1.00 97.31 105 ALA A C 1
ATOM 708 O O . ALA A 1 105 ? -8.769 -1.423 -7.532 1.00 97.31 105 ALA A O 1
ATOM 709 N N . GLY A 1 106 ? -8.792 0.801 -7.753 1.00 97.00 106 GLY A N 1
ATOM 710 C CA . GLY A 1 106 ? -9.026 0.845 -9.191 1.00 97.00 106 GLY A CA 1
ATOM 711 C C . GLY A 1 106 ? -8.014 1.738 -9.895 1.00 97.00 106 GLY A C 1
ATOM 712 O O . GLY A 1 106 ? -7.061 2.232 -9.290 1.00 97.00 106 GLY A O 1
ATOM 713 N N . ARG A 1 107 ? -8.214 1.964 -11.193 1.00 96.69 107 ARG A N 1
ATOM 714 C CA . ARG A 1 107 ? -7.386 2.908 -11.951 1.00 96.69 107 ARG A CA 1
ATOM 715 C C . ARG A 1 107 ? -7.669 4.347 -11.522 1.00 96.69 107 ARG A C 1
ATOM 717 O O . ARG A 1 107 ? -8.782 4.679 -11.113 1.00 96.69 107 ARG A O 1
ATOM 724 N N . TYR A 1 108 ? -6.650 5.191 -11.628 1.00 96.69 108 TYR A N 1
ATOM 725 C CA . TYR A 1 108 ? -6.809 6.635 -11.529 1.00 96.69 108 TYR A CA 1
ATOM 726 C C . TYR A 1 108 ? -7.800 7.153 -12.590 1.00 96.69 108 TYR A C 1
ATOM 728 O O . TYR A 1 108 ? -7.914 6.541 -13.656 1.00 96.69 108 TYR A O 1
ATOM 736 N N . PRO A 1 109 ? -8.496 8.274 -12.320 1.00 96.00 109 PRO A N 1
ATOM 737 C CA . PRO A 1 109 ? -9.354 8.931 -13.299 1.00 96.00 109 PRO A CA 1
ATOM 738 C C . PRO A 1 109 ? -8.603 9.321 -14.575 1.00 96.00 109 PRO A C 1
ATOM 740 O O . PRO A 1 109 ? -7.399 9.569 -14.561 1.00 96.00 109 PRO A O 1
ATOM 743 N N . ASP A 1 110 ? -9.344 9.447 -15.668 1.00 95.06 110 ASP A N 1
ATOM 744 C CA . ASP A 1 110 ? -8.874 9.824 -17.004 1.00 95.06 110 ASP A CA 1
ATOM 745 C C . ASP A 1 110 ? -8.925 11.342 -17.257 1.00 95.06 110 ASP A C 1
ATOM 747 O O . ASP A 1 110 ? -8.961 11.798 -18.398 1.00 95.06 110 ASP A O 1
ATOM 751 N N . SER A 1 111 ? -8.890 12.143 -16.190 1.00 96.00 111 SER A N 1
ATOM 752 C CA . SER A 1 111 ? -8.817 13.602 -16.268 1.00 96.00 111 SER A CA 1
ATOM 753 C C . SER A 1 111 ? -7.806 14.160 -15.260 1.00 96.00 111 SER A C 1
ATOM 755 O O . SER A 1 111 ? -7.772 13.693 -14.117 1.00 96.00 111 SER A O 1
ATOM 757 N N . PRO A 1 112 ? -7.023 15.197 -15.622 1.00 95.56 112 PRO A N 1
ATOM 758 C CA . PRO A 1 112 ? -6.110 15.866 -14.693 1.00 95.56 112 PRO A CA 1
ATOM 759 C C . PRO A 1 112 ? -6.782 16.317 -13.393 1.00 95.56 112 PRO A C 1
ATOM 761 O O . PRO A 1 112 ? -6.257 16.073 -12.310 1.00 95.56 112 PRO A O 1
ATOM 764 N N . GLY A 1 113 ? -7.980 16.907 -13.488 1.00 95.88 113 GLY A N 1
ATOM 765 C CA . GLY A 1 113 ? -8.749 17.344 -12.319 1.00 95.88 113 GLY A CA 1
ATOM 766 C C . GLY A 1 113 ? -9.170 16.180 -11.416 1.00 95.88 113 GLY A C 1
ATOM 767 O O . GLY A 1 113 ? -9.041 16.270 -10.197 1.00 95.88 113 GLY A O 1
ATOM 768 N N . GLY A 1 114 ? -9.601 15.055 -11.998 1.00 96.25 114 GLY A N 1
ATOM 769 C CA . GLY A 1 114 ? -9.935 13.850 -11.237 1.00 96.25 114 GLY A CA 1
ATOM 770 C C . GLY A 1 114 ? -8.719 13.228 -10.547 1.00 96.25 114 GLY A C 1
ATOM 771 O O . GLY A 1 114 ? -8.813 12.828 -9.386 1.00 96.25 114 GLY A O 1
ATOM 772 N N . ILE A 1 115 ? -7.568 13.188 -11.228 1.00 97.00 115 ILE A N 1
ATOM 773 C CA . ILE A 1 115 ? -6.293 12.740 -10.648 1.00 97.00 115 ILE A CA 1
ATOM 774 C C . ILE A 1 115 ? -5.916 13.640 -9.470 1.00 97.00 115 ILE A C 1
ATOM 776 O O . ILE A 1 115 ? -5.656 13.134 -8.379 1.00 97.00 115 ILE A O 1
ATOM 780 N N . ARG A 1 116 ? -5.964 14.965 -9.662 1.00 96.06 116 ARG A N 1
ATOM 781 C CA . ARG A 1 116 ? -5.650 15.957 -8.629 1.00 96.06 116 ARG A CA 1
ATOM 782 C C . ARG A 1 116 ? -6.521 15.778 -7.386 1.00 96.06 116 ARG A C 1
ATOM 784 O O . ARG A 1 116 ? -6.002 15.667 -6.277 1.00 96.06 116 ARG A O 1
ATOM 791 N N . ALA A 1 117 ? -7.836 15.680 -7.580 1.00 95.19 117 ALA A N 1
ATOM 792 C CA . ALA A 1 117 ? -8.797 15.496 -6.498 1.00 95.19 117 ALA A CA 1
ATOM 793 C C . ALA A 1 117 ? -8.586 14.172 -5.744 1.00 95.19 117 ALA A C 1
ATOM 795 O O . ALA A 1 117 ? -8.748 14.113 -4.525 1.00 95.19 117 ALA A O 1
ATOM 796 N N . LEU A 1 118 ? -8.209 13.101 -6.451 1.00 96.44 118 LEU A N 1
ATOM 797 C CA . LEU A 1 118 ? -7.897 11.810 -5.838 1.00 96.44 118 LEU A CA 1
ATOM 798 C C . LEU A 1 118 ? -6.601 11.851 -5.021 1.00 96.44 118 LEU A C 1
ATOM 800 O O . LEU A 1 118 ? -6.600 11.391 -3.882 1.00 96.44 118 LEU A O 1
ATOM 804 N N . MET A 1 119 ? -5.535 12.446 -5.560 1.00 95.50 119 MET A N 1
ATOM 805 C CA . MET A 1 119 ? -4.265 12.608 -4.843 1.00 95.50 119 MET A CA 1
ATOM 806 C C . MET A 1 119 ? -4.436 13.425 -3.559 1.00 95.50 119 MET A C 1
ATOM 808 O O . MET A 1 119 ? -3.881 13.059 -2.526 1.00 95.50 119 MET A O 1
ATOM 812 N N . ALA A 1 120 ? -5.225 14.504 -3.609 1.00 94.62 120 ALA A N 1
ATOM 813 C CA . ALA A 1 120 ? -5.447 15.375 -2.460 1.00 94.62 120 ALA A CA 1
ATOM 814 C C . ALA A 1 120 ? -6.099 14.636 -1.284 1.00 94.62 120 ALA A C 1
ATOM 816 O O . ALA A 1 120 ? -5.597 14.687 -0.163 1.00 94.62 120 ALA A O 1
ATOM 817 N N . ARG A 1 121 ? -7.194 13.908 -1.532 1.00 94.00 121 ARG A N 1
ATOM 818 C CA . ARG A 1 121 ? -7.923 13.212 -0.460 1.00 94.00 121 ARG A CA 1
ATOM 819 C C . ARG A 1 121 ? -7.253 11.917 0.007 1.00 94.00 121 ARG A C 1
ATOM 821 O O . ARG A 1 121 ? -7.496 11.489 1.132 1.00 94.00 121 ARG A O 1
ATOM 828 N N . GLN A 1 122 ? -6.372 11.319 -0.805 1.00 94.31 122 GLN A N 1
ATOM 829 C CA . GLN A 1 122 ? -5.671 10.070 -0.471 1.00 94.31 122 GLN A CA 1
ATOM 830 C C . GLN A 1 122 ? -4.948 10.133 0.885 1.00 94.31 122 GLN A C 1
ATOM 832 O O . GLN A 1 122 ? -4.864 9.121 1.578 1.00 94.31 122 GLN A O 1
ATOM 837 N N . VAL A 1 123 ? -4.440 11.304 1.291 1.00 90.50 123 VAL A N 1
ATOM 838 C CA . VAL A 1 123 ? -3.741 11.475 2.579 1.00 90.50 123 VAL A CA 1
ATOM 839 C C . VAL A 1 123 ? -4.619 11.130 3.790 1.00 90.50 123 VAL A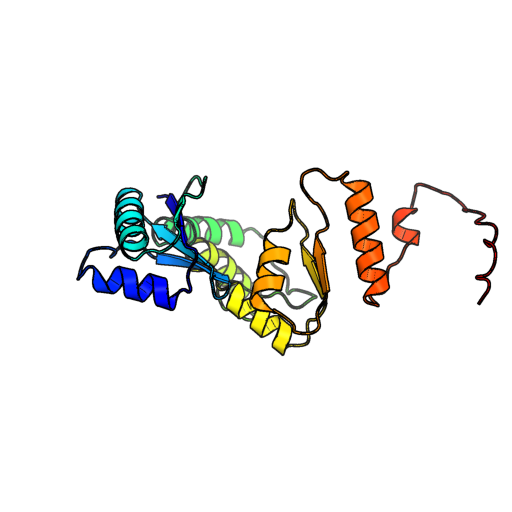 C 1
ATOM 841 O O . VAL A 1 123 ? -4.104 10.665 4.808 1.00 90.50 123 VAL A O 1
ATOM 844 N N . ALA A 1 124 ? -5.935 11.326 3.672 1.00 91.94 124 ALA A N 1
ATOM 845 C CA . ALA A 1 124 ? -6.911 11.129 4.740 1.00 91.94 124 ALA A CA 1
ATOM 846 C C . ALA A 1 124 ? -7.794 9.887 4.543 1.00 91.94 124 ALA A C 1
ATOM 848 O O . ALA A 1 124 ? -8.484 9.482 5.475 1.00 91.94 124 ALA A O 1
ATOM 849 N N . GLU A 1 125 ? -7.760 9.266 3.362 1.00 93.38 125 GLU A N 1
ATOM 850 C CA . GLU A 1 125 ? -8.560 8.082 3.043 1.00 93.38 125 GLU A CA 1
ATOM 851 C C . GLU A 1 125 ? -7.760 6.776 3.205 1.00 93.38 125 GLU A C 1
ATOM 853 O O . GLU A 1 125 ? -6.542 6.778 2.997 1.00 93.38 125 GLU A O 1
ATOM 858 N N . PRO A 1 126 ? -8.422 5.651 3.541 1.00 94.56 126 PRO A N 1
ATOM 859 C CA . PRO A 1 126 ? -7.765 4.358 3.703 1.00 94.56 126 PRO A CA 1
ATOM 860 C C . PRO A 1 126 ? -7.008 3.860 2.467 1.00 94.56 126 PRO A C 1
ATOM 862 O O . PRO A 1 126 ? -7.398 4.084 1.320 1.00 94.56 126 PRO A O 1
ATOM 865 N N . VAL A 1 127 ? -5.965 3.075 2.723 1.00 97.31 127 VAL A N 1
ATOM 866 C CA . VAL A 1 127 ? -5.175 2.338 1.734 1.00 97.31 127 VAL A CA 1
ATOM 867 C C . VAL A 1 127 ? -5.709 0.914 1.604 1.00 97.31 127 VAL A C 1
ATOM 869 O O . VAL A 1 127 ? -5.514 0.073 2.479 1.00 97.31 127 VAL A O 1
ATOM 872 N N . ARG A 1 128 ? -6.348 0.617 0.477 1.00 97.69 128 ARG A N 1
ATOM 873 C CA . ARG A 1 128 ? -6.905 -0.694 0.108 1.00 97.69 128 ARG A CA 1
ATOM 874 C C . ARG A 1 128 ? -5.905 -1.486 -0.743 1.00 97.69 128 ARG A C 1
ATOM 876 O O . ARG A 1 128 ? -6.177 -1.817 -1.894 1.00 97.69 128 ARG A O 1
ATOM 883 N N . PHE A 1 129 ? -4.715 -1.745 -0.197 1.00 98.38 129 PHE A N 1
ATOM 884 C CA . PHE A 1 129 ? -3.611 -2.370 -0.939 1.00 98.38 129 PHE A CA 1
ATOM 885 C C . PHE A 1 129 ? -3.925 -3.813 -1.359 1.00 98.38 129 PHE A C 1
ATOM 887 O O . PHE A 1 129 ? -3.725 -4.155 -2.520 1.00 98.38 129 PHE A O 1
ATOM 894 N N . ALA A 1 130 ? -4.487 -4.636 -0.466 1.00 98.31 130 ALA A N 1
ATOM 895 C CA . ALA A 1 130 ? -4.878 -6.007 -0.806 1.00 98.31 130 ALA A CA 1
ATOM 896 C C . ALA A 1 130 ? -5.848 -6.039 -2.000 1.00 98.31 130 ALA A C 1
ATOM 898 O O . ALA A 1 130 ? -5.624 -6.732 -2.989 1.00 98.31 130 ALA A O 1
ATOM 899 N N . GLU A 1 131 ? -6.880 -5.199 -1.939 1.00 98.44 131 GLU A N 1
ATOM 900 C CA . GLU A 1 131 ? -7.912 -5.086 -2.971 1.00 98.44 131 GLU A CA 1
ATOM 901 C C . GLU A 1 131 ? -7.333 -4.568 -4.300 1.00 98.44 131 GLU A C 1
ATOM 903 O O . GLU A 1 131 ? -7.711 -5.035 -5.373 1.00 98.44 131 GLU A O 1
ATOM 908 N N . GLN A 1 132 ? -6.371 -3.642 -4.244 1.00 98.50 132 GLN A N 1
ATOM 909 C CA . GLN A 1 132 ? -5.657 -3.148 -5.420 1.00 98.50 132 GLN A CA 1
ATOM 910 C C . GLN A 1 132 ? -4.815 -4.245 -6.086 1.00 98.50 132 GLN A C 1
ATOM 912 O O . GLN A 1 132 ? -4.846 -4.366 -7.309 1.00 98.50 132 GLN A O 1
ATOM 917 N N . ILE A 1 133 ? -4.070 -5.043 -5.313 1.00 98.62 133 ILE A N 1
ATOM 918 C CA . ILE A 1 133 ? -3.263 -6.147 -5.853 1.00 98.62 133 ILE A CA 1
ATOM 919 C C . ILE A 1 133 ? -4.159 -7.207 -6.499 1.00 98.62 133 ILE A C 1
ATOM 921 O O . ILE A 1 133 ? -3.855 -7.663 -7.602 1.00 98.62 133 ILE A O 1
ATOM 925 N N . GLU A 1 134 ? -5.290 -7.539 -5.876 1.00 98.44 134 GLU A N 1
ATOM 926 C CA . GLU A 1 134 ? -6.294 -8.428 -6.471 1.00 98.44 134 GLU A CA 1
ATOM 927 C C . GLU A 1 134 ? -6.832 -7.877 -7.795 1.00 98.44 134 GLU A C 1
ATOM 929 O O . GLU A 1 134 ? -6.887 -8.591 -8.799 1.00 98.44 134 GLU A O 1
ATOM 934 N N . ALA A 1 135 ? -7.164 -6.584 -7.841 1.00 98.38 135 ALA A N 1
ATOM 935 C CA . ALA A 1 135 ? -7.660 -5.943 -9.053 1.00 98.38 135 ALA A CA 1
ATOM 936 C C . ALA A 1 135 ? -6.598 -5.893 -10.168 1.00 98.38 135 ALA A C 1
ATOM 938 O O . ALA A 1 135 ? -6.905 -6.150 -11.336 1.00 98.38 135 ALA A O 1
ATOM 939 N N . MET A 1 136 ? -5.333 -5.633 -9.822 1.00 98.50 136 MET A N 1
ATOM 940 C CA . MET A 1 136 ? -4.202 -5.708 -10.753 1.00 98.50 136 MET A CA 1
ATOM 941 C C . MET A 1 136 ? -4.023 -7.129 -11.296 1.00 98.50 136 MET A C 1
ATOM 943 O O . MET A 1 136 ? -3.850 -7.314 -12.504 1.00 98.50 136 MET A O 1
ATOM 947 N N . TYR A 1 137 ? -4.107 -8.141 -10.431 1.00 98.62 137 TYR A N 1
ATOM 948 C CA . TYR A 1 137 ? -4.008 -9.541 -10.829 1.00 98.62 137 TYR A CA 1
ATOM 949 C C . TYR A 1 137 ? -5.160 -9.949 -11.758 1.00 98.62 137 TYR A C 1
ATOM 951 O O . TYR A 1 137 ? -4.923 -10.549 -12.812 1.00 98.62 137 TYR A O 1
ATOM 959 N N . ALA A 1 138 ? -6.396 -9.568 -11.428 1.00 98.25 138 ALA A N 1
ATOM 960 C CA . ALA A 1 138 ? -7.569 -9.785 -12.273 1.00 98.25 138 ALA A CA 1
ATOM 961 C C . ALA A 1 138 ? -7.434 -9.092 -13.642 1.00 98.25 138 ALA A C 1
ATOM 963 O O . ALA A 1 138 ? -7.860 -9.639 -14.656 1.00 98.25 138 ALA A O 1
ATOM 964 N N . ALA A 1 139 ? -6.763 -7.937 -13.695 1.00 97.81 139 ALA A N 1
ATOM 965 C CA . ALA A 1 139 ? -6.447 -7.219 -14.930 1.00 97.81 139 ALA A CA 1
ATOM 966 C C . ALA A 1 139 ? -5.261 -7.804 -15.728 1.00 97.81 139 ALA A C 1
ATOM 968 O O . ALA A 1 139 ? -4.867 -7.227 -16.741 1.00 97.81 139 ALA A O 1
ATOM 969 N N . GLY A 1 140 ? -4.682 -8.928 -15.291 1.00 97.56 140 GLY A N 1
ATOM 970 C CA . GLY A 1 140 ? -3.620 -9.637 -16.010 1.00 97.56 140 GLY A CA 1
ATOM 971 C C . GLY A 1 140 ? -2.191 -9.305 -15.569 1.00 97.56 140 GLY A C 1
ATOM 972 O O . GLY A 1 140 ? -1.249 -9.827 -16.160 1.00 97.56 140 GLY A O 1
ATOM 973 N N . VAL A 1 141 ? -1.989 -8.491 -14.526 1.00 97.94 141 VAL A N 1
ATOM 974 C CA . VAL A 1 141 ? -0.640 -8.220 -13.997 1.00 97.94 141 VAL A CA 1
ATOM 975 C C . VAL A 1 141 ? -0.072 -9.482 -13.343 1.00 97.94 141 VAL A C 1
ATOM 977 O O . VAL A 1 141 ? -0.724 -10.105 -12.504 1.00 97.94 141 VAL A O 1
ATOM 980 N N . ARG A 1 142 ? 1.142 -9.880 -13.736 1.00 97.94 142 ARG A N 1
ATOM 981 C CA . ARG A 1 142 ? 1.830 -11.076 -13.207 1.00 97.94 142 ARG A CA 1
ATOM 982 C C . ARG A 1 142 ? 3.224 -10.801 -12.661 1.00 97.94 142 ARG A C 1
ATOM 984 O O . ARG A 1 142 ? 3.752 -11.645 -11.950 1.00 97.94 142 ARG A O 1
ATOM 991 N N . VAL A 1 143 ? 3.798 -9.641 -12.956 1.00 98.31 143 VAL A N 1
ATOM 992 C CA . VAL A 1 143 ? 5.116 -9.235 -12.465 1.00 98.31 143 VAL A CA 1
ATOM 993 C C . VAL A 1 143 ? 4.942 -7.984 -11.615 1.00 98.31 143 VAL A C 1
ATOM 995 O O . VAL A 1 143 ? 4.423 -6.976 -12.091 1.00 98.31 143 VAL A O 1
ATOM 998 N N . PHE A 1 144 ? 5.364 -8.067 -10.359 1.00 98.44 144 PHE A N 1
ATOM 999 C CA . PHE A 1 144 ? 5.318 -6.992 -9.377 1.00 98.44 144 PHE A CA 1
ATOM 1000 C C . PHE A 1 144 ? 6.748 -6.622 -8.993 1.00 98.44 144 PHE A C 1
ATOM 1002 O O . PHE A 1 144 ? 7.522 -7.481 -8.574 1.00 98.44 144 PHE A O 1
ATOM 1009 N N . VAL A 1 145 ? 7.101 -5.347 -9.141 1.00 98.19 145 VAL A N 1
ATOM 1010 C CA . VAL A 1 145 ? 8.441 -4.838 -8.830 1.00 98.19 145 VAL A CA 1
ATOM 1011 C C . VAL A 1 145 ? 8.325 -3.771 -7.750 1.00 98.19 145 VAL A C 1
ATOM 1013 O O . VAL A 1 145 ? 7.632 -2.773 -7.937 1.00 98.19 145 VAL A O 1
ATOM 1016 N N . GLU A 1 146 ? 8.986 -3.983 -6.616 1.00 97.94 146 GLU A N 1
ATOM 1017 C CA . GLU A 1 146 ? 9.081 -3.013 -5.526 1.00 97.94 146 GLU A CA 1
ATOM 1018 C C . GLU A 1 146 ? 10.300 -2.119 -5.745 1.00 97.94 146 GLU A C 1
ATOM 1020 O O . GLU A 1 146 ? 11.451 -2.531 -5.588 1.00 97.94 146 GLU A O 1
ATOM 1025 N N . ALA A 1 147 ? 10.019 -0.876 -6.134 1.00 95.62 147 ALA A N 1
ATOM 1026 C CA . ALA A 1 147 ? 10.999 0.190 -6.250 1.00 95.62 147 ALA A CA 1
ATOM 1027 C C . ALA A 1 147 ? 11.028 0.996 -4.946 1.00 95.62 147 ALA A C 1
ATOM 1029 O O . ALA A 1 147 ? 10.259 1.939 -4.761 1.00 95.62 147 ALA A O 1
ATOM 1030 N N . GLY A 1 148 ? 11.901 0.602 -4.029 1.00 92.81 148 GLY A N 1
ATOM 1031 C CA . GLY A 1 148 ? 12.065 1.252 -2.736 1.00 92.81 148 GLY A CA 1
ATOM 1032 C C . GLY A 1 148 ? 12.915 0.403 -1.796 1.00 92.81 148 GLY A C 1
ATOM 1033 O O . GLY A 1 148 ? 13.218 -0.743 -2.128 1.00 92.81 148 GLY A O 1
ATOM 1034 N N . PRO A 1 149 ? 13.306 0.954 -0.638 1.00 91.00 149 PRO A N 1
ATOM 1035 C CA . PRO A 1 149 ? 14.147 0.243 0.309 1.00 91.00 149 PRO A CA 1
ATOM 1036 C C . PRO A 1 149 ? 13.353 -0.872 0.997 1.00 91.00 149 PRO A C 1
ATOM 1038 O O . PRO A 1 149 ? 12.434 -0.606 1.776 1.00 91.00 149 PRO A O 1
ATOM 1041 N N . GLY A 1 150 ? 13.732 -2.126 0.758 1.00 93.88 150 GLY A N 1
ATOM 1042 C CA . GLY A 1 150 ? 13.166 -3.276 1.452 1.00 93.88 150 GLY A CA 1
ATOM 1043 C C . GLY A 1 150 ? 12.262 -4.164 0.616 1.00 93.88 150 GLY A C 1
ATOM 1044 O O . GLY A 1 150 ? 12.274 -4.178 -0.606 1.00 93.88 150 GLY A O 1
ATOM 1045 N N . ARG A 1 151 ? 11.526 -5.001 1.345 1.00 95.56 151 ARG A N 1
ATOM 1046 C CA . ARG A 1 151 ? 10.722 -6.102 0.798 1.00 95.56 151 ARG A CA 1
ATOM 1047 C C . ARG A 1 151 ? 9.308 -6.127 1.370 1.00 95.56 151 ARG A C 1
ATOM 1049 O O . ARG A 1 151 ? 8.705 -7.189 1.527 1.00 95.56 151 ARG A O 1
ATOM 1056 N N . ALA A 1 152 ? 8.828 -4.971 1.821 1.00 95.31 152 ALA A N 1
ATOM 1057 C CA . ALA A 1 152 ? 7.558 -4.896 2.524 1.00 95.31 152 ALA A CA 1
ATOM 1058 C C . ALA A 1 152 ? 6.410 -5.159 1.547 1.00 95.31 152 ALA A C 1
ATOM 1060 O O . ALA A 1 152 ? 5.564 -6.011 1.815 1.00 95.31 152 ALA A O 1
ATOM 1061 N N . LEU A 1 153 ? 6.413 -4.485 0.394 1.00 97.31 153 LEU A N 1
ATOM 1062 C CA . LEU A 1 153 ? 5.337 -4.600 -0.588 1.00 97.31 153 LEU A CA 1
ATOM 1063 C C . LEU A 1 153 ? 5.376 -5.945 -1.311 1.00 97.31 153 LEU A C 1
ATOM 1065 O O . LEU A 1 153 ? 4.339 -6.571 -1.488 1.00 97.31 153 LEU A O 1
ATOM 1069 N N . THR A 1 154 ? 6.558 -6.437 -1.671 1.00 97.88 154 THR A N 1
ATOM 1070 C CA . THR A 1 154 ? 6.751 -7.780 -2.234 1.00 97.88 154 THR A CA 1
ATOM 1071 C C . THR A 1 154 ? 6.330 -8.866 -1.253 1.00 97.88 154 THR A C 1
ATOM 1073 O O . THR A 1 154 ? 5.688 -9.828 -1.665 1.00 97.88 154 THR A O 1
ATOM 1076 N N . GLY A 1 155 ? 6.624 -8.708 0.042 1.00 97.75 155 GLY A N 1
ATOM 1077 C CA . GLY A 1 155 ? 6.111 -9.584 1.095 1.00 97.75 155 GLY A CA 1
ATOM 1078 C C . GLY A 1 155 ? 4.582 -9.590 1.146 1.00 97.75 155 GLY A C 1
ATOM 1079 O O . GLY A 1 155 ? 3.978 -10.658 1.101 1.00 97.75 155 GLY A O 1
ATOM 1080 N N . MET A 1 156 ? 3.950 -8.412 1.146 1.00 98.31 156 MET A N 1
ATOM 1081 C CA . MET A 1 156 ? 2.486 -8.294 1.131 1.00 98.31 156 MET A CA 1
ATOM 1082 C C . MET A 1 156 ? 1.871 -8.899 -0.134 1.00 98.31 156 MET A C 1
ATOM 1084 O O . MET A 1 156 ? 0.910 -9.653 -0.033 1.00 98.31 156 MET A O 1
ATOM 1088 N N . VAL A 1 157 ? 2.441 -8.634 -1.315 1.00 98.56 157 VAL A N 1
ATOM 1089 C CA . VAL A 1 157 ? 2.015 -9.244 -2.587 1.00 98.56 157 VAL A CA 1
ATOM 1090 C C . VAL A 1 157 ? 2.069 -10.765 -2.498 1.00 98.56 157 VAL A C 1
ATOM 1092 O O . VAL A 1 157 ? 1.132 -11.420 -2.947 1.00 98.56 157 VAL A O 1
ATOM 1095 N N . ARG A 1 158 ? 3.117 -11.334 -1.885 1.00 98.25 158 ARG A N 1
ATOM 1096 C CA . ARG A 1 158 ? 3.220 -12.787 -1.695 1.00 98.25 158 ARG A CA 1
ATOM 1097 C C . ARG A 1 158 ? 2.122 -13.335 -0.798 1.00 98.25 158 ARG A C 1
ATOM 1099 O O . ARG A 1 158 ? 1.521 -14.347 -1.136 1.00 98.25 158 ARG A O 1
ATOM 1106 N N . THR A 1 159 ? 1.835 -12.651 0.304 1.00 98.25 159 THR A N 1
ATOM 1107 C CA . THR A 1 159 ? 0.741 -13.020 1.206 1.00 98.25 159 THR A CA 1
ATOM 1108 C C . THR A 1 159 ? -0.619 -12.940 0.511 1.00 98.25 159 THR A C 1
ATOM 1110 O O . THR A 1 159 ? -1.397 -13.880 0.599 1.00 98.25 159 THR A O 1
ATOM 1113 N N . ILE A 1 160 ? -0.892 -11.860 -0.229 1.00 98.56 160 ILE A N 1
ATOM 1114 C CA . ILE A 1 160 ? -2.160 -11.675 -0.951 1.00 98.56 160 ILE A CA 1
ATOM 1115 C C . ILE A 1 160 ? -2.320 -12.747 -2.033 1.00 98.56 160 ILE A C 1
ATOM 1117 O O . ILE A 1 160 ? -3.352 -13.407 -2.121 1.00 98.56 160 ILE A O 1
ATOM 1121 N N . LEU A 1 161 ? -1.305 -12.926 -2.884 1.00 98.56 161 LEU A N 1
ATOM 1122 C CA . LEU A 1 161 ? -1.415 -13.785 -4.060 1.00 98.56 161 LEU A CA 1
ATOM 1123 C C . LEU A 1 161 ? -1.237 -15.279 -3.757 1.00 98.56 161 LEU A C 1
ATOM 1125 O O . LEU A 1 161 ? -1.752 -16.098 -4.522 1.00 98.56 161 LEU A O 1
ATOM 1129 N N . GLY A 1 162 ? -0.595 -15.642 -2.646 1.00 98.00 162 GLY A N 1
ATOM 1130 C CA . GLY A 1 162 ? -0.424 -17.030 -2.213 1.00 98.00 162 GLY A CA 1
ATOM 1131 C C . GLY A 1 162 ? 0.286 -17.881 -3.268 1.00 98.00 162 GLY A C 1
ATOM 1132 O O . GLY A 1 162 ? 1.312 -17.470 -3.810 1.00 98.00 162 GLY A O 1
ATOM 1133 N N . ASP A 1 163 ? -0.295 -19.039 -3.589 1.00 97.81 163 ASP A N 1
ATOM 1134 C CA . ASP A 1 163 ? 0.254 -20.019 -4.543 1.00 97.81 163 ASP A CA 1
ATOM 1135 C C . ASP A 1 163 ? -0.074 -19.716 -6.017 1.00 97.81 163 ASP A C 1
ATOM 1137 O O . ASP A 1 163 ? 0.244 -20.498 -6.918 1.00 97.81 163 ASP A O 1
ATOM 1141 N N . ARG A 1 164 ? -0.743 -18.591 -6.302 1.00 98.38 164 ARG A N 1
ATOM 1142 C CA . ARG A 1 164 ? -1.059 -18.198 -7.681 1.00 98.38 164 ARG A CA 1
ATOM 1143 C C . ARG A 1 164 ? 0.226 -17.947 -8.484 1.00 98.38 164 ARG A C 1
ATOM 1145 O O . ARG A 1 164 ? 1.230 -17.523 -7.922 1.00 98.38 164 ARG A O 1
ATOM 1152 N N . PRO A 1 165 ? 0.213 -18.124 -9.818 1.00 97.94 165 PRO A N 1
ATOM 1153 C CA . PRO A 1 165 ? 1.374 -17.804 -10.641 1.00 97.94 165 PRO A CA 1
ATOM 1154 C C . PRO A 1 165 ? 1.579 -16.283 -10.726 1.00 97.94 165 PRO A C 1
ATOM 1156 O O . PRO A 1 165 ? 0.729 -15.572 -11.272 1.00 97.94 165 PRO A O 1
ATOM 1159 N N . TYR A 1 166 ? 2.702 -15.795 -10.196 1.00 98.38 166 TYR A N 1
ATOM 1160 C CA . TYR A 1 166 ? 3.217 -14.426 -10.334 1.00 98.38 166 TYR A CA 1
ATOM 1161 C C . TYR A 1 166 ? 4.724 -14.389 -10.019 1.00 98.38 166 TYR A C 1
ATOM 1163 O O . TYR A 1 166 ? 5.299 -1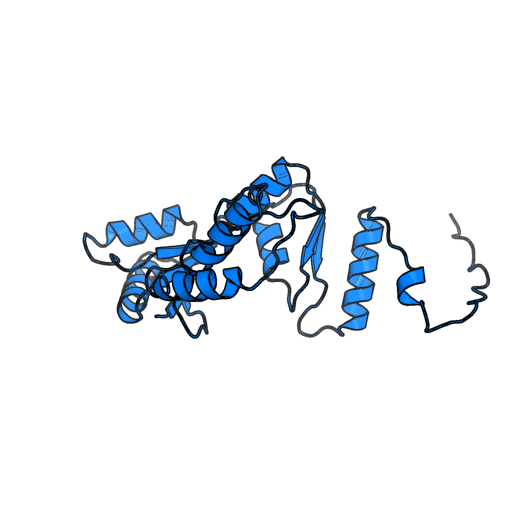5.340 -9.490 1.00 98.38 166 TYR A O 1
ATOM 1171 N N . THR A 1 167 ? 5.352 -13.252 -10.298 1.00 98.31 167 THR A N 1
ATOM 1172 C CA . THR A 1 167 ? 6.719 -12.919 -9.895 1.00 98.31 167 THR A CA 1
ATOM 1173 C C . THR A 1 167 ? 6.693 -11.627 -9.082 1.00 98.31 167 THR A C 1
ATOM 1175 O O . THR A 1 167 ? 6.067 -10.655 -9.496 1.00 98.31 167 THR A O 1
ATOM 1178 N N . ALA A 1 168 ? 7.363 -11.607 -7.928 1.00 98.25 168 ALA A N 1
ATOM 1179 C CA . ALA A 1 168 ? 7.506 -10.425 -7.078 1.00 98.25 168 ALA A CA 1
ATOM 1180 C C . ALA A 1 168 ? 8.993 -10.178 -6.775 1.00 98.25 168 ALA A C 1
ATOM 1182 O O . ALA A 1 168 ? 9.639 -11.032 -6.163 1.00 98.25 168 ALA A O 1
ATOM 1183 N N . VAL A 1 169 ? 9.518 -9.029 -7.203 1.00 98.12 169 VAL A N 1
ATOM 1184 C CA . VAL A 1 169 ? 10.948 -8.679 -7.173 1.00 98.12 169 VAL A CA 1
ATOM 1185 C C . VAL A 1 169 ? 11.149 -7.379 -6.399 1.00 98.12 169 VAL A C 1
ATOM 1187 O O . VAL A 1 169 ? 10.446 -6.403 -6.648 1.00 98.12 169 VAL A O 1
ATOM 1190 N N . ALA A 1 170 ? 12.106 -7.359 -5.472 1.00 97.81 170 ALA A N 1
ATOM 1191 C CA . ALA A 1 170 ? 12.514 -6.155 -4.750 1.00 97.81 170 ALA A CA 1
ATOM 1192 C C . ALA A 1 170 ? 13.827 -5.617 -5.332 1.00 97.81 170 ALA A C 1
ATOM 1194 O O . ALA A 1 170 ? 14.786 -6.373 -5.506 1.00 97.81 170 ALA A O 1
ATOM 1195 N N . CYS A 1 171 ? 13.870 -4.317 -5.629 1.00 97.00 171 CYS A N 1
ATOM 1196 C CA . CYS A 1 171 ? 15.056 -3.678 -6.209 1.00 97.00 171 CYS A CA 1
ATOM 1197 C C . CYS A 1 171 ? 16.133 -3.330 -5.173 1.00 97.00 171 CYS A C 1
ATOM 1199 O O . CYS A 1 171 ? 17.281 -3.122 -5.556 1.00 97.00 171 CYS A O 1
ATOM 1201 N N . ASP A 1 172 ? 15.778 -3.262 -3.890 1.00 95.56 172 ASP A N 1
ATOM 1202 C CA . ASP A 1 172 ? 16.694 -2.954 -2.794 1.00 95.56 172 ASP A CA 1
ATOM 1203 C C . ASP A 1 172 ? 16.292 -3.733 -1.535 1.00 95.56 172 ASP A C 1
ATOM 1205 O O . ASP A 1 172 ? 15.108 -3.864 -1.229 1.00 95.56 172 ASP A O 1
ATOM 1209 N N . VAL A 1 173 ? 17.261 -4.280 -0.800 1.00 94.88 173 VAL A N 1
ATOM 1210 C CA . VAL A 1 173 ? 17.009 -5.123 0.377 1.00 94.88 173 VAL A CA 1
ATOM 1211 C C . VAL A 1 173 ? 18.008 -4.776 1.486 1.00 94.88 173 VAL A C 1
ATOM 1213 O O . VAL A 1 173 ? 19.213 -4.924 1.290 1.00 94.88 173 VAL A O 1
ATOM 1216 N N . PRO A 1 174 ? 17.538 -4.370 2.684 1.00 93.50 174 PRO A N 1
ATOM 1217 C CA . PRO A 1 174 ? 18.406 -4.086 3.816 1.00 93.50 174 PRO A CA 1
ATOM 1218 C C . PRO A 1 174 ? 19.337 -5.254 4.140 1.00 93.50 174 PRO A C 1
ATOM 1220 O O . PRO A 1 174 ? 18.877 -6.369 4.397 1.00 93.50 174 PRO A O 1
ATOM 1223 N N . GLY A 1 175 ? 20.638 -4.966 4.169 1.00 93.81 175 GLY A N 1
ATOM 1224 C CA . GLY A 1 175 ? 21.696 -5.945 4.422 1.00 93.81 175 GLY A CA 1
ATOM 1225 C C . GLY A 1 175 ? 22.336 -6.531 3.160 1.00 93.81 175 GLY A C 1
ATOM 1226 O O . GLY A 1 175 ? 23.358 -7.200 3.281 1.00 93.81 175 GLY A O 1
ATOM 1227 N N . GLU A 1 176 ? 21.791 -6.261 1.972 1.00 95.06 176 GLU A N 1
ATOM 1228 C CA . GLU A 1 176 ? 22.407 -6.609 0.686 1.00 95.06 176 GLU A CA 1
ATOM 1229 C C . GLU A 1 176 ? 23.140 -5.398 0.079 1.00 95.06 176 GLU A C 1
ATOM 1231 O O . GLU A 1 176 ? 22.892 -4.246 0.436 1.00 95.06 176 GLU A O 1
ATOM 1236 N N . GLU A 1 177 ? 24.078 -5.654 -0.836 1.00 96.00 177 GLU A N 1
ATOM 1237 C CA . GLU A 1 177 ? 24.754 -4.594 -1.591 1.00 96.00 177 GLU A CA 1
ATOM 1238 C C . GLU A 1 177 ? 23.817 -4.077 -2.693 1.00 96.00 177 GLU A C 1
ATOM 1240 O O . GLU A 1 177 ? 23.295 -4.864 -3.481 1.00 96.00 177 GLU A O 1
ATOM 1245 N N . GLY A 1 178 ? 23.578 -2.763 -2.738 1.00 92.69 178 GLY A N 1
ATOM 1246 C CA . GLY A 1 178 ? 22.501 -2.173 -3.540 1.00 92.69 178 GLY A CA 1
ATOM 1247 C C . GLY A 1 178 ? 22.629 -2.403 -5.049 1.00 92.69 178 GLY A C 1
ATOM 1248 O O . GLY A 1 178 ? 21.647 -2.761 -5.701 1.00 92.69 178 GLY A O 1
ATOM 1249 N N . VAL A 1 179 ? 23.825 -2.247 -5.628 1.00 92.88 179 VAL A N 1
ATOM 1250 C CA . VAL A 1 179 ? 24.032 -2.483 -7.068 1.00 92.88 179 VAL A CA 1
ATOM 1251 C C . VAL A 1 179 ? 23.876 -3.967 -7.390 1.00 92.88 179 VAL A C 1
ATOM 1253 O O . VAL A 1 179 ? 23.192 -4.320 -8.349 1.00 92.88 179 VAL A O 1
ATOM 1256 N N . GLY A 1 180 ? 24.450 -4.847 -6.577 1.00 95.00 180 GLY A N 1
ATOM 1257 C CA . GLY A 1 180 ? 24.329 -6.295 -6.690 1.00 95.00 180 GLY A CA 1
ATOM 1258 C C . GLY A 1 180 ? 22.883 -6.769 -6.568 1.00 95.00 180 GLY A C 1
ATOM 1259 O O . GLY A 1 180 ? 22.444 -7.606 -7.362 1.00 95.00 180 GLY A O 1
ATOM 1260 N N . ARG A 1 181 ? 22.103 -6.187 -5.651 1.00 95.88 181 ARG A N 1
ATOM 1261 C CA . ARG A 1 181 ? 20.667 -6.459 -5.517 1.00 95.88 181 ARG A CA 1
ATOM 1262 C C . ARG A 1 181 ? 19.898 -6.030 -6.755 1.00 95.88 181 ARG A C 1
ATOM 1264 O O . ARG A 1 181 ? 19.109 -6.818 -7.275 1.00 95.88 181 ARG A O 1
ATOM 1271 N N . LEU A 1 182 ? 20.168 -4.832 -7.270 1.00 94.88 182 LEU A N 1
ATOM 1272 C CA . LEU A 1 182 ? 19.549 -4.345 -8.501 1.00 94.88 182 LEU A CA 1
ATOM 1273 C C . LEU A 1 182 ? 19.879 -5.251 -9.698 1.00 94.88 182 LEU A C 1
ATOM 1275 O O . LEU A 1 182 ? 18.988 -5.600 -10.468 1.00 94.88 182 LEU A O 1
ATOM 1279 N N . LEU A 1 183 ? 21.135 -5.680 -9.846 1.00 95.50 183 LEU A N 1
ATOM 1280 C CA . LEU A 1 183 ? 21.538 -6.613 -10.905 1.00 95.50 183 LEU A CA 1
ATOM 1281 C C . LEU A 1 183 ? 20.847 -7.975 -10.758 1.00 95.50 183 LEU A C 1
ATOM 1283 O O . LEU A 1 183 ? 20.407 -8.553 -11.752 1.00 95.50 183 LEU A O 1
ATOM 1287 N N . THR A 1 184 ? 20.692 -8.463 -9.527 1.00 96.06 184 THR A N 1
ATOM 1288 C CA . THR A 1 184 ? 19.964 -9.709 -9.251 1.00 96.06 184 THR A CA 1
ATOM 1289 C C . THR A 1 184 ? 18.471 -9.559 -9.562 1.00 96.06 184 THR A C 1
ATOM 1291 O O . THR A 1 184 ? 17.892 -10.444 -10.182 1.00 96.06 184 THR A O 1
ATOM 1294 N N . ALA A 1 185 ? 17.860 -8.417 -9.234 1.00 96.69 185 ALA A N 1
ATOM 1295 C CA . ALA A 1 185 ? 16.479 -8.101 -9.600 1.00 96.69 185 ALA A CA 1
ATOM 1296 C C . ALA A 1 185 ? 16.274 -8.093 -11.126 1.00 96.69 185 ALA A C 1
ATOM 1298 O O . ALA A 1 185 ? 15.299 -8.651 -11.626 1.00 96.69 185 ALA A O 1
ATOM 1299 N N . LEU A 1 186 ? 17.212 -7.527 -11.892 1.00 96.31 186 LEU A N 1
ATOM 1300 C CA . LEU A 1 186 ? 17.171 -7.578 -13.359 1.00 96.31 186 LEU A CA 1
ATOM 1301 C C . LEU A 1 186 ? 17.292 -9.012 -13.894 1.00 96.31 186 LEU A C 1
ATOM 1303 O O . LEU A 1 186 ? 16.596 -9.366 -14.845 1.00 96.31 186 LEU A O 1
ATOM 1307 N N . ALA A 1 187 ? 18.125 -9.850 -13.273 1.00 96.25 187 ALA A N 1
ATOM 1308 C CA . ALA A 1 187 ? 18.222 -11.264 -13.625 1.00 96.25 187 ALA A CA 1
ATOM 1309 C C . ALA A 1 187 ? 16.917 -12.026 -13.324 1.00 96.25 187 ALA A C 1
ATOM 1311 O O . ALA A 1 187 ? 16.450 -12.791 -14.166 1.00 96.25 187 ALA A O 1
ATOM 1312 N N . GLU A 1 188 ? 16.287 -11.782 -12.170 1.00 96.94 188 GLU A N 1
ATOM 1313 C CA . GLU A 1 188 ? 14.982 -12.357 -11.806 1.00 96.94 188 GLU A CA 1
ATOM 1314 C C . GLU A 1 188 ? 13.890 -11.964 -12.815 1.00 96.94 188 GLU A C 1
ATOM 1316 O O . GLU A 1 188 ? 13.097 -12.809 -13.234 1.00 96.94 188 GLU A O 1
ATOM 1321 N N . LEU A 1 189 ? 13.882 -10.704 -13.264 1.00 97.62 189 LEU A N 1
ATOM 1322 C CA . LEU A 1 189 ? 12.965 -10.220 -14.299 1.00 97.62 189 LEU A CA 1
ATOM 1323 C C . LEU A 1 189 ? 13.213 -10.889 -15.657 1.00 97.62 189 LEU A C 1
ATOM 1325 O O . LEU A 1 189 ? 12.255 -11.301 -16.312 1.00 97.62 189 LEU A O 1
ATOM 1329 N N . ALA A 1 190 ? 14.476 -11.051 -16.059 1.00 96.56 190 ALA A N 1
ATOM 1330 C CA . ALA A 1 190 ? 14.827 -11.749 -17.294 1.00 96.56 190 ALA A CA 1
ATOM 1331 C C . ALA A 1 190 ? 14.379 -13.223 -17.265 1.00 96.56 190 ALA A C 1
ATOM 1333 O O . ALA A 1 190 ? 13.801 -13.710 -18.236 1.00 96.56 190 ALA A O 1
ATOM 1334 N N . VAL A 1 191 ? 14.570 -13.919 -16.136 1.00 96.88 191 VAL A N 1
ATOM 1335 C CA . VAL A 1 191 ? 14.085 -15.299 -15.930 1.00 96.88 191 VAL A CA 1
ATOM 1336 C C . VAL A 1 191 ? 12.556 -15.371 -15.977 1.00 96.88 191 VAL A C 1
ATOM 1338 O O . VAL A 1 191 ? 12.004 -16.332 -16.508 1.00 96.88 191 VAL A O 1
ATOM 1341 N N . ALA A 1 192 ? 11.863 -14.341 -15.489 1.00 95.94 192 ALA A N 1
ATOM 1342 C CA . ALA A 1 192 ? 10.408 -14.219 -15.587 1.00 95.94 192 ALA A CA 1
ATOM 1343 C C . ALA A 1 192 ? 9.904 -13.857 -17.002 1.00 95.94 192 ALA A C 1
ATOM 1345 O O . ALA A 1 192 ? 8.700 -13.682 -17.199 1.00 95.94 192 ALA A O 1
ATOM 1346 N N . GLY A 1 193 ? 10.799 -13.740 -17.990 1.00 95.56 193 GLY A N 1
ATOM 1347 C CA . GLY A 1 193 ? 10.460 -13.443 -19.382 1.00 95.56 193 GLY A CA 1
ATOM 1348 C C . GLY A 1 193 ? 10.231 -11.959 -19.673 1.00 95.56 193 GLY A C 1
ATOM 1349 O O . GLY A 1 193 ? 9.735 -11.620 -20.748 1.00 95.56 193 GLY A O 1
ATOM 1350 N N . VAL A 1 194 ? 10.582 -11.062 -18.747 1.00 96.75 194 VAL A N 1
ATOM 1351 C CA . VAL A 1 194 ? 10.554 -9.618 -19.000 1.00 96.75 194 VAL A CA 1
ATOM 1352 C C . VAL A 1 194 ? 11.738 -9.256 -19.904 1.00 96.75 194 VAL A C 1
ATOM 1354 O O . VAL A 1 194 ? 12.873 -9.603 -19.575 1.00 96.75 194 VAL A O 1
ATOM 1357 N N . PRO A 1 195 ? 11.525 -8.540 -21.024 1.00 94.06 195 PRO A N 1
ATOM 1358 C CA . PRO A 1 195 ? 12.628 -8.043 -21.837 1.00 94.06 195 PRO A CA 1
ATOM 1359 C C . PRO A 1 195 ? 13.490 -7.061 -21.035 1.00 94.06 195 PRO A C 1
ATOM 1361 O O . PRO A 1 195 ? 13.011 -6.006 -20.618 1.00 94.06 195 PRO A O 1
ATOM 1364 N N . VAL A 1 196 ? 14.764 -7.401 -20.828 1.00 93.50 196 VAL A N 1
ATOM 1365 C CA . VAL A 1 196 ? 15.742 -6.552 -20.135 1.00 93.50 196 VAL A CA 1
ATOM 1366 C C . VAL A 1 196 ? 16.790 -6.077 -21.134 1.00 93.50 196 VAL A C 1
ATOM 1368 O O . VAL A 1 196 ? 17.519 -6.883 -21.712 1.00 93.50 196 VAL A O 1
ATOM 1371 N N . ASP A 1 197 ? 16.891 -4.760 -21.312 1.00 91.19 197 ASP A N 1
ATOM 1372 C CA . ASP A 1 197 ? 17.977 -4.147 -22.075 1.00 91.19 197 ASP A CA 1
ATOM 1373 C C . ASP A 1 197 ? 19.232 -4.027 -21.203 1.00 91.19 197 ASP A C 1
ATOM 1375 O O . ASP A 1 197 ? 19.425 -3.070 -20.450 1.00 91.19 197 ASP A O 1
ATOM 1379 N N . VAL A 1 198 ? 20.104 -5.027 -21.306 1.00 87.31 198 VAL A N 1
ATOM 1380 C CA . VAL A 1 198 ? 21.379 -5.054 -20.582 1.00 87.31 198 VAL A CA 1
ATOM 1381 C C .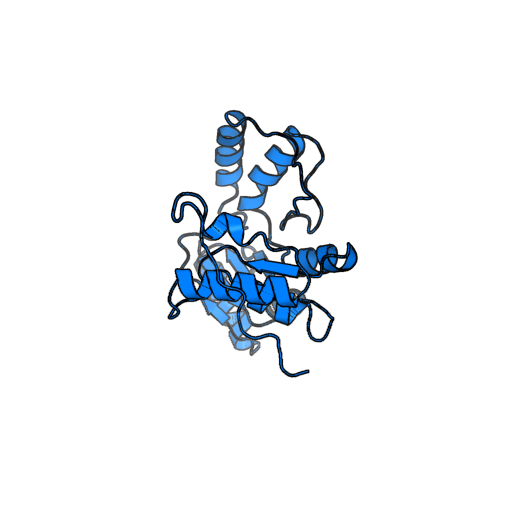 VAL A 1 198 ? 22.366 -3.992 -21.073 1.00 87.31 198 VAL A C 1
ATOM 1383 O O . VAL A 1 198 ? 23.257 -3.607 -20.316 1.00 87.31 198 VAL A O 1
ATOM 1386 N N . ALA A 1 199 ? 22.217 -3.474 -22.299 1.00 87.31 199 ALA A N 1
ATOM 1387 C CA . ALA A 1 199 ? 23.110 -2.438 -22.814 1.00 87.31 199 ALA A CA 1
ATOM 1388 C C . ALA A 1 199 ? 22.946 -1.124 -22.033 1.00 87.31 199 ALA A C 1
ATOM 1390 O O . ALA A 1 199 ? 23.926 -0.406 -21.822 1.00 87.31 199 ALA A O 1
ATOM 1391 N N . ALA A 1 200 ? 21.746 -0.851 -21.508 1.00 88.56 200 ALA A N 1
ATOM 1392 C CA . ALA A 1 200 ? 21.477 0.313 -20.668 1.00 88.56 200 ALA A CA 1
ATOM 1393 C C . ALA A 1 200 ? 22.335 0.355 -19.385 1.00 88.56 200 ALA A C 1
ATOM 1395 O O . ALA A 1 200 ? 22.699 1.438 -18.929 1.00 88.56 200 ALA A O 1
ATOM 1396 N N . LEU A 1 201 ? 22.733 -0.799 -18.827 1.00 86.25 201 LEU A N 1
ATOM 1397 C CA . LEU A 1 201 ? 23.625 -0.871 -17.653 1.00 86.25 201 LEU A CA 1
ATOM 1398 C C . LEU A 1 201 ? 25.054 -0.392 -17.945 1.00 86.25 201 LEU A C 1
ATOM 1400 O O . LEU A 1 201 ? 25.801 -0.015 -17.035 1.00 86.25 201 LEU A O 1
ATOM 1404 N N . LEU A 1 202 ? 25.433 -0.460 -19.217 1.00 85.31 202 LEU A N 1
ATOM 1405 C CA . LEU A 1 202 ? 26.777 -0.229 -19.725 1.00 85.31 202 LEU A CA 1
ATOM 1406 C C . LEU A 1 202 ? 26.903 1.121 -20.448 1.00 85.31 202 LEU A C 1
ATOM 1408 O O . LEU A 1 202 ? 28.018 1.571 -20.729 1.00 85.31 202 LEU A O 1
ATOM 1412 N N . ALA A 1 203 ? 25.776 1.788 -20.713 1.00 85.75 203 ALA A N 1
ATOM 1413 C CA . ALA A 1 203 ? 25.719 3.074 -21.391 1.00 85.75 203 ALA A CA 1
ATOM 1414 C C . ALA A 1 203 ? 26.615 4.117 -20.698 1.00 85.75 203 ALA A C 1
ATOM 1416 O O . ALA A 1 203 ? 26.504 4.370 -19.498 1.00 85.75 203 ALA A O 1
ATOM 1417 N N . GLY A 1 204 ? 27.543 4.703 -21.459 1.00 84.44 204 GLY A N 1
ATOM 1418 C CA . GLY A 1 204 ? 28.494 5.704 -20.962 1.00 84.44 204 GLY A CA 1
ATOM 1419 C C . GLY A 1 204 ? 29.609 5.168 -20.054 1.00 84.44 204 GLY A C 1
ATOM 1420 O O . GLY A 1 204 ? 30.441 5.956 -19.614 1.00 84.44 204 GLY A O 1
ATOM 1421 N N . ARG A 1 205 ? 29.657 3.855 -19.779 1.00 80.94 205 ARG A N 1
ATOM 1422 C CA . ARG A 1 205 ? 30.698 3.213 -18.950 1.00 80.94 205 ARG A CA 1
ATOM 1423 C C . ARG A 1 205 ? 31.700 2.404 -19.765 1.00 80.94 205 ARG A C 1
ATOM 1425 O O . ARG A 1 205 ? 32.845 2.265 -19.352 1.00 80.94 205 ARG A O 1
ATOM 1432 N N . VAL A 1 206 ? 31.275 1.881 -20.913 1.00 71.94 206 VAL A N 1
ATOM 1433 C CA . VAL A 1 206 ? 32.129 1.146 -21.854 1.00 71.94 206 VAL A CA 1
ATOM 1434 C C . VAL A 1 206 ? 31.851 1.624 -23.278 1.00 71.94 206 VAL A C 1
ATOM 1436 O O . VAL A 1 206 ? 30.701 1.785 -23.682 1.00 71.94 206 VAL A O 1
ATOM 1439 N N . SER A 1 207 ? 32.907 1.859 -24.050 1.00 65.75 207 SER A N 1
ATOM 1440 C CA . SER A 1 207 ? 32.833 2.129 -25.487 1.00 65.75 207 SER A CA 1
ATOM 1441 C C . SER A 1 207 ? 33.342 0.895 -26.224 1.00 65.75 207 SER A C 1
ATOM 1443 O O . SER A 1 207 ? 34.547 0.666 -26.247 1.00 65.75 207 SER A O 1
ATOM 1445 N N . GLY A 1 208 ? 32.433 0.090 -26.782 1.00 63.53 208 GLY A N 1
ATOM 1446 C CA . GLY A 1 208 ? 32.792 -1.153 -27.469 1.00 63.53 208 GLY A CA 1
ATOM 1447 C C . GLY A 1 208 ? 33.299 -2.219 -26.500 1.00 63.53 208 GLY A C 1
ATOM 1448 O O . GLY A 1 208 ? 34.498 -2.382 -26.303 1.00 63.53 208 GLY A O 1
ATOM 1449 N N . ALA A 1 209 ? 32.382 -2.961 -25.882 1.00 57.72 209 ALA A N 1
ATOM 1450 C CA . ALA A 1 209 ? 32.763 -4.204 -25.232 1.00 57.72 209 ALA A CA 1
ATOM 1451 C C . ALA A 1 209 ? 32.933 -5.267 -26.324 1.00 57.72 209 ALA A C 1
ATOM 1453 O O . ALA A 1 209 ? 31.942 -5.777 -26.846 1.00 57.72 209 ALA A O 1
ATOM 1454 N N . ASP A 1 210 ? 34.180 -5.592 -26.667 1.00 57.44 210 ASP A N 1
ATOM 1455 C CA . ASP A 1 210 ? 34.509 -6.831 -27.375 1.00 57.44 210 ASP A CA 1
ATOM 1456 C C . ASP A 1 210 ? 34.280 -7.988 -26.392 1.00 57.44 210 ASP A C 1
ATOM 1458 O O . ASP A 1 210 ? 35.190 -8.498 -25.735 1.00 57.44 210 ASP A O 1
ATOM 1462 N N . VAL A 1 211 ? 33.011 -8.352 -26.193 1.00 62.12 211 VAL A N 1
ATOM 1463 C CA . VAL A 1 211 ? 32.669 -9.560 -25.449 1.00 62.12 211 VAL A CA 1
ATOM 1464 C C . VAL A 1 211 ? 32.976 -10.713 -26.390 1.00 62.12 211 VAL A C 1
ATOM 1466 O O . VAL A 1 211 ? 32.153 -11.077 -27.229 1.00 62.12 211 VAL A O 1
ATOM 1469 N N . ALA A 1 212 ? 34.189 -11.261 -26.283 1.00 64.00 212 ALA A N 1
ATOM 1470 C CA . ALA A 1 212 ? 34.520 -12.510 -26.952 1.00 64.00 212 ALA A CA 1
ATOM 1471 C C . ALA A 1 212 ? 33.402 -13.519 -26.636 1.00 64.00 212 ALA A C 1
ATOM 1473 O O . ALA A 1 212 ? 33.032 -13.647 -25.462 1.00 64.00 212 ALA A O 1
ATOM 1474 N N . PRO A 1 213 ? 32.812 -14.191 -27.642 1.00 66.50 213 PRO A N 1
ATOM 1475 C CA . PRO A 1 213 ? 31.733 -15.127 -27.389 1.00 66.50 213 PRO A CA 1
ATOM 1476 C C . PRO A 1 213 ? 32.219 -16.159 -26.373 1.00 66.50 213 PRO A C 1
ATOM 1478 O O . PRO A 1 213 ? 33.220 -16.843 -26.593 1.00 66.50 213 PRO A O 1
ATOM 1481 N N . GLY A 1 214 ? 31.527 -16.221 -25.234 1.00 69.94 214 GLY A N 1
ATOM 1482 C CA . GLY A 1 214 ? 31.803 -17.215 -24.208 1.00 69.94 214 GLY A CA 1
ATOM 1483 C C . GLY A 1 214 ? 31.632 -18.633 -24.764 1.00 69.94 214 GLY A C 1
ATOM 1484 O O . GLY A 1 214 ? 31.016 -18.818 -25.822 1.00 69.94 214 GLY A O 1
ATOM 1485 N N . PRO A 1 215 ? 32.167 -19.654 -24.074 1.00 76.19 215 PRO A N 1
ATOM 1486 C CA . PRO A 1 215 ? 31.964 -21.038 -24.476 1.00 76.19 215 PRO A CA 1
ATOM 1487 C C . PRO A 1 215 ? 30.467 -21.312 -24.644 1.00 76.19 215 PRO A C 1
ATOM 1489 O O . PRO A 1 215 ? 29.655 -20.947 -23.789 1.00 76.19 215 PRO A O 1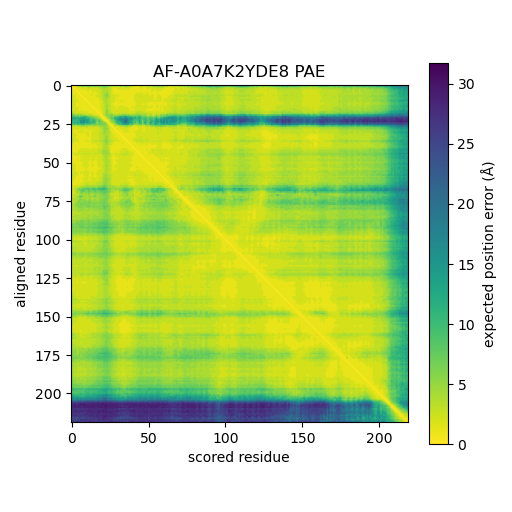
ATOM 1492 N N . ARG A 1 216 ? 30.098 -21.936 -25.768 1.00 74.31 216 ARG A N 1
ATOM 1493 C CA . ARG A 1 216 ? 28.715 -22.368 -25.984 1.00 74.31 216 ARG A CA 1
ATOM 1494 C C . ARG A 1 216 ? 28.328 -23.348 -24.871 1.00 74.31 216 ARG A C 1
ATOM 1496 O O . ARG A 1 216 ? 29.173 -24.163 -24.488 1.00 74.31 216 ARG A O 1
ATOM 1503 N N . PRO A 1 217 ? 27.088 -23.287 -24.357 1.00 73.88 217 PRO A N 1
ATOM 1504 C CA . PRO A 1 217 ? 26.617 -24.282 -23.408 1.00 73.88 217 PRO A CA 1
ATOM 1505 C C . PRO A 1 217 ? 26.804 -25.694 -23.978 1.00 73.88 217 PRO A C 1
ATOM 1507 O O . PRO A 1 217 ? 26.641 -25.903 -25.176 1.00 73.88 217 PRO A O 1
ATOM 1510 N N . ALA A 1 218 ? 27.175 -26.651 -23.126 1.00 79.25 218 ALA A N 1
ATOM 1511 C CA . ALA A 1 218 ? 27.488 -28.025 -23.532 1.00 79.25 218 ALA A CA 1
ATOM 1512 C C . ALA A 1 218 ? 26.245 -28.902 -23.795 1.00 79.25 218 ALA A C 1
ATOM 1514 O O . ALA A 1 218 ? 26.364 -30.127 -23.826 1.00 79.25 218 ALA A O 1
ATOM 1515 N N . TRP A 1 219 ? 25.070 -28.285 -23.923 1.00 69.19 219 TRP A N 1
ATOM 1516 C CA . TRP A 1 219 ? 23.788 -28.951 -24.131 1.00 69.19 219 TRP A CA 1
ATOM 1517 C C . TRP A 1 219 ? 23.243 -28.686 -25.531 1.00 69.19 219 TRP A C 1
ATOM 1519 O O . TRP A 1 219 ? 23.508 -27.591 -26.078 1.00 69.19 219 TRP A O 1
#

Radius of gyration: 21.74 Å; Cα contacts (8 Å, |Δi|>4): 352; chains: 1; bounding box: 55×54×52 Å

Secondary structure (DSSP, 8-state):
-EEEEESS-HHHHHHHHHTT-TTTTTT-EEEEEEETTEEEEEE-HHHHHHHHHHHHHTT--EEE---SS-TTSGGGHHHHHHHHHHHHTS--PPPSS--EETTTTEEPPSSHHHHHHHHHHHTTS-B-HHHHHHHHHHTT--EEEEEEESSHHHHHHHHHHTTSS-EEEEEE-TTS-HHHHHHHHHHHHHHTT----GGGGTTTT-S----PPPPPP--

Mean predicted aligned error: 5.78 Å

Sequence (219 aa):
GTMAAVGASAEQVAAALDAAGPGGHADVVLANRNTPEQTVVSGPGPAIEAATAILTAAGLSVRALPVACAFHSPVVAAAAETLAAALETVDIGLPRLPVWSNTTAGRYPDSPGGIRALMARQVAEPVRFAEQIEAMYAAGVRVFVEAGPGRALTGMVRTILGDRPYTAVACDVPGEEGVGRLLTALAELAVAGVPVDVAALLAGRVSGADVAPGPRPAW